Protein AF-A0A7V6N9L1-F1 (afdb_monomer_lite)

Radius of gyration: 44.39 Å; chains: 1; bounding box: 140×70×91 Å

pLDDT: mean 74.36, std 16.55, range [29.44, 95.94]

Sequence (292 aa):
MRKILCLILLIIPLTMLAQDMDTLSVDLEYYTTAQIDSIFQAREQEVVSDYGFKTTDTLLQVAEKLEMENSKLGKWKSAMGLEAENESLNSMSLSSLGITPYKAYLAHQTALHNFDETSTLAQISRTFSIPIKKLKNLMGFKVKNQEHHSIQLLGKSVEEVIEIIEDYQETVHNYGWAVTLVGMLVVFSALIITSIVISQLIYLNREKKPKKDSSKPVAASDAKPAAKAADTAKDPEKDSVIAAITALHLYKKDLEERRKLALTFRRTQTNQWRASAILSMPNREMNSYRRK

Secondary structure (DSSP, 8-state):
-HHHHHHHHHHHHHHHHHHHHHHHHHHHHHTTHHHHHHHHHHHHHHHHHHH---TTSBHHHHHHHTT--GGGHHHHHHHHTS-TT-SGGGGSBTTTTT--HHHHHHHHHHHHHS--TT-BHHHHHHHTT--HHHHHHHTT---TT-TTSBTGGGT--HHHHHHHHHHHHHHHHHHHHHHHHHHHHHHHHHHHHHHHHHHHHHHHT--------------------------------HHHHHHHHHHHHHHHHHHHHHHHHHHHHTS----HHHHHHHHS-TTGGGSGGG--

Foldseek 3Di:
DVVVVVVVVVVVVVVVVVVVVVVVVVVVVVVPPVVVVVVLVVVLVVLCVPQVDAQFDFQQRLCVSVVHDPVLQLQLCVQLVHHSPDPVSRGDGNVRVVHGSVSSVQSVLCSVPVGGQQDFLLRVCVVLVPPSVVLCVLVVHPDDPRRNGGNVNVVHDPVSSVVSSVVVVVVVVVVVVVVVVVVVVVVVVVVVVVVVVVVVVCVVPPDPDPPPPPDDDDDDDDDDDDDDDDPDPDPPDVVVVVVVVVVVVVVVVVVVVVVVVVVVVPDDPPPVVNVVVQVPPPCNVVPPPPDD

Structure (mmCIF, N/CA/C/O backbone):
data_AF-A0A7V6N9L1-F1
#
_entry.id   AF-A0A7V6N9L1-F1
#
loop_
_atom_site.group_PDB
_atom_site.id
_atom_site.type_symbol
_atom_site.label_atom_id
_atom_site.label_alt_id
_atom_site.label_comp_id
_atom_site.label_asym_id
_atom_site.label_entity_id
_atom_site.label_seq_id
_atom_site.pdbx_PDB_ins_code
_atom_site.Cartn_x
_atom_site.Cartn_y
_atom_site.Cartn_z
_atom_site.occupancy
_atom_site.B_iso_or_equiv
_atom_site.auth_seq_id
_atom_site.auth_comp_id
_atom_site.auth_asym_id
_atom_site.auth_atom_id
_atom_site.pdbx_PDB_model_num
ATOM 1 N N . MET A 1 1 ? -48.736 13.650 -36.673 1.00 52.84 1 MET A N 1
ATOM 2 C CA . MET A 1 1 ? -49.143 12.339 -36.117 1.00 52.84 1 MET A CA 1
ATOM 3 C C . MET A 1 1 ? -47.954 11.391 -35.909 1.00 52.84 1 MET A C 1
ATOM 5 O O . MET A 1 1 ? -47.548 11.235 -34.769 1.00 52.84 1 MET A O 1
ATOM 9 N N . ARG A 1 2 ? -47.311 10.831 -36.953 1.00 58.09 2 ARG A N 1
ATOM 10 C CA . ARG A 1 2 ? -46.208 9.841 -36.803 1.00 58.09 2 ARG A CA 1
ATOM 11 C C . ARG A 1 2 ? -44.993 10.301 -35.973 1.00 58.09 2 ARG A C 1
ATOM 13 O O . ARG A 1 2 ? -44.489 9.531 -35.170 1.00 58.09 2 ARG A O 1
ATOM 20 N N . LYS A 1 3 ? -44.552 11.557 -36.119 1.00 58.00 3 LYS A N 1
ATOM 21 C CA . LYS A 1 3 ? -43.389 12.095 -35.379 1.00 58.00 3 LYS A CA 1
ATOM 22 C C . LYS A 1 3 ? -43.640 12.266 -33.872 1.00 58.00 3 LYS A C 1
ATOM 24 O O . LYS A 1 3 ? -42.717 12.113 -33.088 1.00 58.00 3 LYS A O 1
ATOM 29 N N . ILE A 1 4 ? -44.886 12.542 -33.480 1.00 68.75 4 ILE A N 1
ATOM 30 C CA . ILE A 1 4 ? -45.284 12.697 -32.070 1.00 68.75 4 ILE A CA 1
ATOM 31 C C . ILE A 1 4 ? -45.366 11.319 -31.404 1.00 68.75 4 ILE A C 1
ATOM 33 O O . ILE A 1 4 ? -44.906 11.148 -30.281 1.00 68.75 4 ILE A O 1
ATOM 37 N N . LEU A 1 5 ? -45.860 10.315 -32.135 1.00 70.19 5 LEU A N 1
ATOM 38 C CA . LEU A 1 5 ? -45.936 8.940 -31.647 1.00 70.19 5 LEU A CA 1
ATOM 39 C C . LEU A 1 5 ? -44.542 8.342 -31.391 1.00 70.19 5 LEU A C 1
ATOM 41 O O . LEU A 1 5 ? -44.341 7.717 -30.359 1.00 70.19 5 LEU A O 1
ATOM 45 N N . CYS A 1 6 ? -43.559 8.600 -32.265 1.00 67.56 6 CYS A N 1
ATOM 46 C CA . CYS A 1 6 ? -42.170 8.181 -32.032 1.00 67.56 6 CYS A CA 1
ATOM 47 C C . CYS A 1 6 ? -41.527 8.860 -30.816 1.00 67.56 6 CYS A C 1
ATOM 49 O O . CYS A 1 6 ? -40.713 8.238 -30.145 1.00 67.56 6 CYS A O 1
ATOM 51 N N . LEU A 1 7 ? -41.887 10.113 -30.524 1.00 63.91 7 LEU A N 1
ATOM 52 C CA . LEU A 1 7 ? -41.324 10.858 -29.397 1.00 63.91 7 LEU A CA 1
ATOM 53 C C . LEU A 1 7 ? -41.884 10.344 -28.061 1.00 63.91 7 LEU A C 1
ATOM 55 O O . LEU A 1 7 ? -41.129 10.158 -27.116 1.00 63.91 7 LEU A O 1
ATOM 59 N N . ILE A 1 8 ? -43.176 10.001 -28.015 1.00 69.19 8 ILE A N 1
ATOM 60 C CA . ILE A 1 8 ? -43.806 9.368 -26.844 1.00 69.19 8 ILE A CA 1
ATOM 61 C C . ILE A 1 8 ? -43.230 7.962 -26.601 1.00 69.19 8 ILE A C 1
ATOM 63 O O . ILE A 1 8 ? -42.941 7.608 -25.462 1.00 69.19 8 ILE A O 1
ATOM 67 N N . LEU A 1 9 ? -42.979 7.187 -27.662 1.00 70.31 9 LEU A N 1
ATOM 68 C CA . LEU A 1 9 ? -42.405 5.836 -27.559 1.00 70.31 9 LEU A CA 1
ATOM 69 C C . LEU A 1 9 ? -40.951 5.833 -27.050 1.00 70.31 9 LEU A C 1
ATOM 71 O O . LEU A 1 9 ? -40.511 4.845 -26.475 1.00 70.31 9 LEU A O 1
ATOM 75 N N . LEU A 1 10 ? -40.222 6.942 -27.220 1.00 63.47 10 LEU A N 1
ATOM 76 C CA . LEU A 1 10 ? -38.852 7.120 -26.720 1.00 63.47 10 LEU A CA 1
ATOM 77 C C . LEU A 1 10 ? -38.812 7.577 -25.250 1.00 63.47 10 LEU A C 1
ATOM 79 O O . LEU A 1 10 ? -37.832 7.320 -24.559 1.00 63.47 10 LEU A O 1
ATOM 83 N N . ILE A 1 11 ? -39.880 8.207 -24.749 1.00 66.00 11 ILE A N 1
ATOM 84 C CA . ILE A 1 11 ? -39.968 8.665 -23.351 1.00 66.00 11 ILE A CA 1
ATOM 85 C C . ILE A 1 11 ? -40.256 7.497 -22.397 1.00 66.00 11 ILE A C 1
ATOM 87 O O . ILE A 1 11 ? -39.686 7.453 -21.314 1.00 66.00 11 ILE A O 1
ATOM 91 N N . ILE A 1 12 ? -41.066 6.520 -22.816 1.00 65.31 12 ILE A N 1
ATOM 92 C CA . ILE A 1 12 ? -41.445 5.352 -22.000 1.00 65.31 12 ILE A CA 1
ATOM 93 C C . ILE A 1 12 ? -40.229 4.543 -21.486 1.00 65.31 12 ILE A C 1
ATOM 95 O O . ILE A 1 12 ? -40.190 4.251 -20.289 1.00 65.31 12 ILE A O 1
ATOM 99 N N . PRO A 1 13 ? -39.206 4.203 -22.303 1.00 61.41 13 PRO A N 1
ATOM 100 C CA . PRO A 1 13 ? -38.020 3.519 -21.790 1.00 61.41 13 PRO A CA 1
ATOM 101 C C . PRO A 1 13 ? -37.148 4.421 -20.907 1.00 61.41 13 PRO A C 1
ATOM 103 O O . PRO A 1 13 ? -36.539 3.914 -19.973 1.00 61.41 13 PRO A O 1
ATOM 106 N N . LEU A 1 14 ? -37.111 5.742 -21.138 1.00 54.75 14 LEU A N 1
ATOM 107 C CA . LEU A 1 14 ? -36.372 6.669 -20.267 1.00 54.75 14 LEU A CA 1
ATOM 108 C C . LEU A 1 14 ? -37.014 6.803 -18.881 1.00 54.75 14 LEU A C 1
ATOM 110 O O . LEU A 1 14 ? -36.294 6.917 -17.894 1.00 54.75 14 LEU A O 1
ATOM 114 N N . THR A 1 15 ? -38.345 6.773 -18.791 1.00 58.72 15 THR A N 1
ATOM 115 C CA . THR A 1 15 ? -39.048 6.842 -17.502 1.00 58.72 15 THR A CA 1
ATOM 116 C C . THR A 1 15 ? -38.955 5.536 -16.718 1.00 58.72 15 THR A C 1
ATOM 118 O O . THR A 1 15 ? -38.839 5.586 -15.500 1.00 58.72 15 THR A O 1
ATOM 121 N N . MET A 1 16 ? -38.925 4.381 -17.396 1.00 54.41 16 MET A N 1
ATOM 122 C CA . MET A 1 16 ? -38.685 3.085 -16.741 1.00 54.41 16 MET A CA 1
ATOM 123 C C . MET A 1 16 ? -37.242 2.990 -16.213 1.00 54.41 16 MET A C 1
ATOM 125 O O . MET A 1 16 ? -37.034 2.586 -15.076 1.00 54.41 16 MET A O 1
ATOM 129 N N . LEU A 1 17 ? -36.253 3.469 -16.984 1.00 53.69 17 LEU A N 1
ATOM 130 C CA . LEU A 1 17 ? -34.847 3.495 -16.555 1.00 53.69 17 LEU A CA 1
ATOM 131 C C . LEU A 1 17 ? -34.592 4.458 -15.378 1.00 53.69 17 LEU A C 1
ATOM 133 O O . LEU A 1 17 ? -33.661 4.249 -14.605 1.00 53.69 17 LEU A O 1
ATOM 137 N N . ALA A 1 18 ? -35.389 5.525 -15.258 1.00 52.78 18 ALA A N 1
ATOM 138 C CA . ALA A 1 18 ? -35.298 6.479 -14.153 1.00 52.78 18 ALA A CA 1
ATOM 139 C C . ALA A 1 18 ? -35.947 5.947 -12.864 1.00 52.78 18 ALA A C 1
ATOM 141 O O . ALA A 1 18 ? -35.413 6.174 -11.784 1.00 52.78 18 ALA A O 1
ATOM 142 N N . GLN A 1 19 ? -37.053 5.200 -12.970 1.00 51.72 19 GLN A N 1
ATOM 143 C CA . GLN A 1 19 ? -37.698 4.582 -11.806 1.00 51.72 19 GLN A CA 1
ATOM 144 C C . GLN A 1 19 ? -36.845 3.462 -11.198 1.00 51.72 19 GLN A C 1
ATOM 146 O O . GLN A 1 19 ? -36.728 3.412 -9.978 1.00 51.72 19 GLN A O 1
ATOM 151 N N . ASP A 1 20 ? -36.173 2.651 -12.023 1.00 47.91 20 ASP A N 1
ATOM 152 C CA . ASP A 1 20 ? -35.267 1.604 -11.530 1.00 47.91 20 ASP A CA 1
ATOM 153 C C . ASP A 1 20 ? -34.023 2.174 -10.814 1.00 47.91 20 ASP A C 1
ATOM 155 O O . ASP A 1 20 ? -33.479 1.530 -9.920 1.00 47.91 20 ASP A O 1
ATOM 159 N N . MET A 1 21 ? -33.568 3.386 -11.160 1.00 48.44 21 MET A N 1
ATOM 160 C CA . MET A 1 21 ? -32.413 4.029 -10.509 1.00 48.44 21 MET A CA 1
ATOM 161 C C . MET A 1 21 ? -32.750 4.639 -9.138 1.00 48.44 21 MET A C 1
ATOM 163 O O . MET A 1 21 ? -31.910 4.620 -8.233 1.00 48.44 21 MET A O 1
ATOM 167 N N . ASP A 1 22 ? -33.977 5.131 -8.955 1.00 43.56 22 ASP A N 1
ATOM 168 C CA . ASP A 1 22 ? -34.427 5.680 -7.669 1.00 43.56 22 ASP A CA 1
ATOM 169 C C . ASP A 1 22 ? -34.864 4.574 -6.6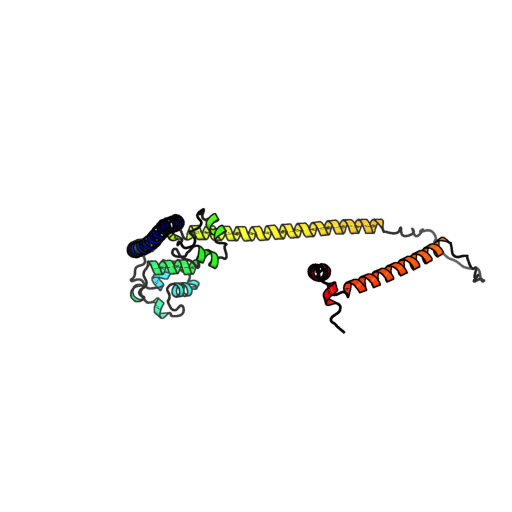93 1.00 43.56 22 ASP A C 1
ATOM 171 O O . ASP A 1 22 ? -34.646 4.697 -5.491 1.00 43.56 22 ASP A O 1
ATOM 175 N N . THR A 1 23 ? -35.398 3.442 -7.168 1.00 46.06 23 THR A N 1
ATOM 176 C CA . THR A 1 23 ? -35.732 2.315 -6.275 1.00 46.06 23 THR A CA 1
ATOM 177 C C . THR A 1 23 ? -34.507 1.499 -5.857 1.00 46.06 23 THR A C 1
ATOM 179 O O . THR A 1 23 ? -34.484 0.954 -4.759 1.00 46.06 23 THR A O 1
ATOM 182 N N . LEU A 1 24 ? -33.453 1.446 -6.682 1.00 38.00 24 LEU A N 1
ATOM 183 C CA . LEU A 1 24 ? -32.229 0.692 -6.371 1.00 38.00 24 LEU A CA 1
ATOM 184 C C . LEU A 1 24 ? -31.266 1.445 -5.435 1.00 38.00 24 LEU A C 1
ATOM 186 O O . LEU A 1 24 ? -30.406 0.826 -4.811 1.00 38.00 24 LEU A O 1
ATOM 190 N N . SER A 1 25 ? -31.408 2.770 -5.319 1.00 42.22 25 SER A N 1
ATOM 191 C CA . SER A 1 25 ? -30.648 3.587 -4.363 1.00 42.22 25 SER A CA 1
ATOM 192 C C . SER A 1 25 ? -31.281 3.598 -2.967 1.00 42.22 25 SER A C 1
ATOM 194 O O . SER A 1 25 ? -30.554 3.570 -1.978 1.00 42.22 25 SER A O 1
ATOM 196 N N . VAL A 1 26 ? -32.614 3.549 -2.875 1.00 45.38 26 VAL A N 1
ATOM 197 C CA . VAL A 1 26 ? -33.340 3.567 -1.591 1.00 45.38 26 VAL A CA 1
ATOM 198 C C . VAL A 1 26 ? -33.273 2.218 -0.857 1.00 45.38 26 VAL A C 1
ATOM 200 O O . VAL A 1 26 ? -33.136 2.197 0.366 1.00 45.38 26 VAL A O 1
ATOM 203 N N . ASP A 1 27 ? -33.271 1.089 -1.576 1.00 40.66 27 ASP A N 1
ATOM 204 C CA . ASP A 1 27 ? -33.184 -0.242 -0.951 1.00 40.66 27 ASP A CA 1
ATOM 205 C C . ASP A 1 27 ? -31.764 -0.608 -0.471 1.00 40.66 27 ASP A C 1
ATOM 207 O O . ASP A 1 27 ? -31.608 -1.451 0.412 1.00 40.66 27 ASP A O 1
ATOM 211 N N . LEU A 1 28 ? -30.708 0.038 -0.984 1.00 45.62 28 LEU A N 1
ATOM 212 C CA . LEU A 1 28 ? -29.331 -0.256 -0.567 1.00 45.62 28 LEU A CA 1
ATOM 213 C C . LEU A 1 28 ? -28.934 0.445 0.743 1.00 45.62 28 LEU A C 1
ATOM 215 O O . LEU A 1 28 ? -28.020 -0.017 1.417 1.00 45.62 28 LEU A O 1
ATOM 219 N N . GLU A 1 29 ? -29.608 1.528 1.140 1.00 46.56 29 GLU A N 1
ATOM 220 C CA . GLU A 1 29 ? -29.293 2.243 2.386 1.00 46.56 29 GLU A CA 1
ATOM 221 C C . GLU A 1 29 ? -29.951 1.600 3.619 1.00 46.56 29 GLU A C 1
ATOM 223 O O . GLU A 1 29 ? -29.332 1.552 4.682 1.00 46.56 29 GLU A O 1
ATOM 228 N N . TYR A 1 30 ? -31.143 1.002 3.494 1.00 41.78 30 TYR A N 1
ATOM 229 C CA . TYR A 1 30 ? -31.861 0.403 4.634 1.00 41.78 30 TYR A CA 1
ATOM 230 C C . TYR A 1 30 ? -31.397 -1.012 5.021 1.00 41.78 30 TYR A C 1
ATOM 232 O O . TYR A 1 30 ? -31.580 -1.423 6.167 1.00 41.78 30 TYR A O 1
ATOM 240 N N . TYR A 1 31 ? -30.747 -1.747 4.115 1.00 43.91 31 TYR A N 1
ATOM 241 C CA . TYR A 1 31 ? -30.193 -3.078 4.409 1.00 43.91 31 TYR A CA 1
ATOM 242 C C . TYR A 1 31 ? -28.831 -3.052 5.123 1.00 43.91 31 TYR A C 1
ATOM 244 O O . TYR A 1 31 ? -28.294 -4.109 5.449 1.00 43.91 31 TYR A O 1
ATOM 252 N N . THR A 1 32 ? -28.266 -1.875 5.401 1.00 56.19 32 THR A N 1
ATOM 253 C CA . THR A 1 32 ? -26.863 -1.770 5.825 1.00 56.19 32 THR A CA 1
ATOM 254 C C . THR A 1 32 ? -26.677 -1.682 7.335 1.00 56.19 32 THR A C 1
ATOM 256 O O . THR A 1 32 ? -25.872 -2.432 7.867 1.00 56.19 32 THR A O 1
ATOM 259 N N . THR A 1 33 ? -27.425 -0.860 8.071 1.00 57.44 33 THR A N 1
ATOM 260 C CA . THR A 1 33 ? -27.084 -0.565 9.480 1.00 57.44 33 THR A CA 1
ATOM 261 C C . THR A 1 33 ? -27.219 -1.769 10.412 1.00 57.44 33 THR A C 1
ATOM 263 O O . THR A 1 33 ? -26.275 -2.091 11.120 1.00 57.44 33 THR A O 1
ATOM 266 N N . ALA A 1 34 ? -28.332 -2.503 10.359 1.00 60.47 34 ALA A N 1
ATOM 267 C CA . ALA A 1 34 ? -28.549 -3.655 11.241 1.00 60.47 34 ALA A CA 1
ATOM 268 C C . ALA A 1 34 ? -27.616 -4.843 10.932 1.00 60.47 34 ALA A C 1
ATOM 270 O O . ALA A 1 34 ? -27.198 -5.565 11.837 1.00 60.47 34 ALA A O 1
ATOM 271 N N . GLN A 1 35 ? -27.272 -5.052 9.656 1.00 63.16 35 GLN A N 1
ATOM 272 C CA . GLN A 1 35 ? -26.313 -6.087 9.257 1.00 63.16 35 GLN A CA 1
ATOM 273 C C . GLN A 1 35 ? -24.885 -5.694 9.643 1.00 63.16 35 GLN A C 1
ATOM 275 O O . GLN A 1 35 ? -24.133 -6.528 10.139 1.00 63.16 35 GLN A O 1
ATOM 280 N N . ILE A 1 36 ? -24.530 -4.421 9.465 1.00 66.12 36 ILE A N 1
ATOM 281 C CA . ILE A 1 36 ? -23.244 -3.857 9.876 1.00 66.12 36 ILE A CA 1
ATOM 282 C C . ILE A 1 36 ? -23.081 -3.939 11.399 1.00 66.12 36 ILE A C 1
ATOM 284 O O . ILE A 1 36 ? -22.048 -4.414 11.863 1.00 66.12 36 ILE A O 1
ATOM 288 N N . ASP A 1 37 ? -24.107 -3.578 12.173 1.00 71.75 37 ASP A N 1
ATOM 289 C CA . ASP A 1 37 ? -24.093 -3.681 13.637 1.00 71.75 37 ASP A CA 1
ATOM 290 C C . ASP A 1 37 ? -23.928 -5.135 14.097 1.00 71.75 37 ASP A C 1
ATOM 292 O O . ASP A 1 37 ? -23.140 -5.416 14.999 1.00 71.75 37 ASP A O 1
ATOM 296 N N . SER A 1 38 ? -24.592 -6.085 13.429 1.00 77.50 38 SER A N 1
ATOM 297 C CA . SER A 1 38 ? -24.406 -7.514 13.703 1.00 77.50 38 SER A CA 1
ATOM 298 C C . SER A 1 38 ? -22.984 -7.992 13.394 1.00 77.50 38 SER A C 1
ATOM 300 O O . SER A 1 38 ? -22.463 -8.837 14.123 1.00 77.50 38 SER A O 1
ATOM 302 N N . ILE A 1 39 ? -22.355 -7.488 12.328 1.00 79.06 39 ILE A N 1
ATOM 303 C CA . ILE A 1 39 ? -20.970 -7.827 11.970 1.00 79.06 39 ILE A CA 1
ATOM 304 C C . ILE A 1 39 ? -20.002 -7.235 12.996 1.00 79.06 39 ILE A C 1
ATOM 306 O O . ILE A 1 39 ? -19.111 -7.940 13.464 1.00 79.06 39 ILE A O 1
ATOM 310 N N . PHE A 1 40 ? -20.189 -5.972 13.388 1.00 80.81 40 PHE A N 1
ATOM 311 C CA . PHE A 1 40 ? -19.362 -5.336 14.412 1.00 80.81 40 PHE A CA 1
ATOM 312 C C . PHE A 1 40 ? -19.480 -6.045 15.759 1.00 80.81 40 PHE A C 1
ATOM 314 O O . PHE A 1 40 ? -18.464 -6.283 16.406 1.00 80.81 40 PHE A O 1
ATOM 321 N N . GLN A 1 41 ? -20.688 -6.442 16.157 1.00 83.19 41 GLN A N 1
ATOM 322 C CA . GLN A 1 41 ? -20.902 -7.165 17.406 1.00 83.19 41 GLN A CA 1
ATOM 323 C C . GLN A 1 41 ? -20.273 -8.566 17.379 1.00 83.19 41 GLN A C 1
ATOM 325 O O . GLN A 1 41 ? -19.680 -8.987 18.373 1.00 83.19 41 GLN A O 1
ATOM 330 N N . ALA A 1 42 ? -20.359 -9.278 16.251 1.00 83.88 42 ALA A N 1
ATOM 331 C CA . ALA A 1 42 ? -19.685 -10.564 16.080 1.00 83.88 42 ALA A CA 1
ATOM 332 C C . ALA A 1 42 ? -18.158 -10.410 16.174 1.00 83.88 42 ALA A C 1
ATOM 334 O O . ALA A 1 42 ? -17.508 -11.142 16.917 1.00 83.88 42 ALA A O 1
ATOM 335 N N . ARG A 1 43 ? -17.592 -9.398 15.505 1.00 82.69 43 ARG A N 1
ATOM 336 C CA . ARG A 1 43 ? -16.154 -9.101 15.574 1.00 82.69 43 ARG A CA 1
ATOM 337 C C . ARG A 1 43 ? -15.700 -8.664 16.960 1.00 82.69 43 ARG A C 1
ATOM 339 O O . ARG A 1 43 ? -14.607 -9.020 17.382 1.00 82.69 43 ARG A O 1
ATOM 346 N N . GLU A 1 44 ? -16.518 -7.917 17.692 1.00 84.62 44 GLU A N 1
ATOM 347 C CA . GLU A 1 44 ? -16.207 -7.556 19.075 1.00 84.62 44 GLU A CA 1
ATOM 348 C C . GLU A 1 44 ? -16.083 -8.803 19.958 1.00 84.62 44 GLU A C 1
ATOM 350 O O . GLU A 1 44 ? -15.162 -8.886 20.767 1.00 84.62 44 GLU A O 1
ATOM 355 N N . GLN A 1 45 ? -16.953 -9.799 19.769 1.00 85.88 45 GLN A N 1
ATOM 356 C CA . GLN A 1 45 ? -16.865 -11.066 20.497 1.00 85.88 45 GLN A CA 1
ATOM 357 C C . GLN A 1 45 ? -15.611 -11.868 20.132 1.00 85.88 45 GLN A C 1
ATOM 359 O O . GLN A 1 45 ? -14.979 -12.412 21.035 1.00 85.88 45 GLN A O 1
ATOM 364 N N . GLU A 1 46 ? -15.230 -11.892 18.853 1.00 84.69 46 GLU A N 1
ATOM 365 C CA . GLU A 1 46 ? -13.992 -12.532 18.385 1.00 84.69 46 GLU A CA 1
ATOM 366 C C . GLU A 1 46 ? -12.743 -11.848 18.960 1.00 84.69 46 GLU A C 1
ATOM 368 O O . GLU A 1 46 ? -11.855 -12.501 19.496 1.00 84.69 46 GLU A O 1
ATOM 373 N N . VAL A 1 47 ? -12.687 -10.514 18.964 1.00 84.50 47 VAL A N 1
ATOM 374 C CA . VAL A 1 47 ? -11.549 -9.789 19.556 1.00 84.50 47 VAL A CA 1
ATOM 375 C C . VAL A 1 47 ? -11.440 -10.056 21.058 1.00 84.50 47 VAL A C 1
ATOM 377 O O . VAL A 1 47 ? -10.341 -10.240 21.585 1.00 84.50 47 VAL A O 1
ATOM 380 N N . VAL A 1 48 ? -12.574 -10.110 21.761 1.00 86.56 48 VAL A N 1
ATOM 381 C CA . VAL A 1 48 ? -12.595 -10.441 23.191 1.00 86.56 48 VAL A CA 1
ATOM 382 C C . VAL A 1 48 ? -12.153 -11.889 23.433 1.00 86.56 48 VAL A C 1
ATOM 384 O O . VAL A 1 48 ? -11.486 -12.137 24.440 1.00 86.56 48 VAL A O 1
ATOM 387 N N . SER A 1 49 ? -12.489 -12.839 22.549 1.00 87.25 49 SER A N 1
ATOM 388 C CA . SER A 1 49 ? -12.034 -14.231 22.675 1.00 87.25 49 SER A CA 1
ATOM 389 C C . SER A 1 49 ? -10.551 -14.397 22.375 1.00 87.25 49 SER A C 1
ATOM 391 O O . SER A 1 49 ? -9.870 -15.115 23.105 1.00 87.25 49 SER A O 1
ATOM 393 N N . ASP A 1 50 ? -10.055 -13.717 21.346 1.00 84.00 50 ASP A N 1
ATOM 394 C CA . ASP A 1 50 ? -8.718 -13.952 20.802 1.00 84.00 50 ASP A CA 1
ATOM 395 C C . ASP A 1 50 ? -7.641 -13.232 21.615 1.00 84.00 50 ASP A C 1
ATOM 397 O O . ASP A 1 50 ? -6.579 -13.792 21.884 1.00 84.00 50 ASP A O 1
ATOM 401 N N . TYR A 1 51 ? -7.933 -12.012 22.074 1.00 82.12 51 TYR A N 1
ATOM 402 C CA . TYR A 1 51 ? -6.974 -11.171 22.796 1.00 82.12 51 TYR A CA 1
ATOM 403 C C . TYR A 1 51 ? -7.294 -11.012 24.291 1.00 82.12 51 TYR A C 1
ATOM 405 O O . TYR A 1 51 ? -6.492 -10.471 25.055 1.00 82.12 51 TYR A O 1
ATOM 413 N N . GLY A 1 52 ? -8.466 -11.468 24.746 1.00 82.38 52 GLY A N 1
ATOM 414 C CA . GLY A 1 52 ? -8.783 -11.582 26.173 1.00 82.38 52 GLY A CA 1
ATOM 415 C C . GLY A 1 52 ? -8.917 -10.257 26.937 1.00 82.38 52 GLY A C 1
ATOM 416 O O . GLY A 1 52 ? -8.827 -10.255 28.173 1.00 82.38 52 GLY A O 1
ATOM 417 N N . PHE A 1 53 ? -9.110 -9.122 26.254 1.00 84.62 53 PHE A N 1
ATOM 418 C CA . PHE A 1 53 ? -9.363 -7.830 26.900 1.00 84.62 53 PHE A CA 1
ATOM 419 C C . PHE A 1 53 ? -10.838 -7.430 26.857 1.00 84.62 53 PHE A C 1
ATOM 421 O O . PHE A 1 53 ? -11.544 -7.662 25.879 1.00 84.62 53 PHE A O 1
ATOM 428 N N . LYS A 1 54 ? -11.319 -6.851 27.961 1.00 86.62 54 LYS A N 1
ATOM 429 C CA . LYS A 1 54 ? -12.730 -6.485 28.170 1.00 86.62 54 LYS A CA 1
ATOM 430 C C . LYS A 1 54 ? -12.901 -4.972 28.243 1.00 86.62 54 LYS A C 1
ATOM 432 O O . LYS A 1 54 ? -11.954 -4.233 28.480 1.00 86.62 54 LYS A O 1
ATOM 437 N N . THR A 1 55 ? -14.145 -4.505 28.157 1.00 84.50 55 THR A N 1
ATOM 438 C CA . THR A 1 55 ? -14.506 -3.084 28.336 1.00 84.50 55 THR A CA 1
ATOM 439 C C . THR A 1 55 ? -14.149 -2.514 29.718 1.00 84.50 55 THR A C 1
ATOM 441 O O . THR A 1 55 ? -14.125 -1.296 29.908 1.00 84.50 55 THR A O 1
ATOM 444 N N . THR A 1 56 ? -13.881 -3.370 30.705 1.00 87.06 56 THR A N 1
ATOM 445 C CA . THR A 1 56 ? -13.444 -2.985 32.055 1.00 87.06 56 THR A CA 1
ATOM 446 C C . THR A 1 56 ? -11.949 -2.711 32.158 1.00 87.06 56 THR A C 1
ATOM 448 O O . THR A 1 56 ? -11.529 -2.077 33.122 1.00 87.06 56 THR A O 1
ATOM 451 N N . ASP A 1 57 ? -11.157 -3.183 31.197 1.00 87.81 57 ASP A N 1
ATOM 452 C CA . ASP A 1 57 ? -9.701 -3.104 31.262 1.00 87.81 57 ASP A CA 1
ATOM 453 C C . ASP A 1 57 ? -9.233 -1.672 30.978 1.00 87.81 57 ASP A C 1
ATOM 455 O O . ASP A 1 57 ? -9.860 -0.928 30.211 1.00 87.81 57 ASP A O 1
ATOM 459 N N . THR A 1 58 ? -8.139 -1.271 31.629 1.00 88.94 58 THR A N 1
ATOM 460 C CA . THR A 1 58 ? -7.543 0.057 31.428 1.00 88.94 58 THR A CA 1
ATOM 461 C C . THR A 1 58 ? -6.771 0.124 30.116 1.00 88.94 58 THR A C 1
ATOM 463 O O . THR A 1 58 ? -6.299 -0.897 29.617 1.00 88.94 58 THR A O 1
ATOM 466 N N . LEU A 1 59 ? -6.586 1.327 29.561 1.00 85.94 59 LEU A N 1
ATOM 467 C CA . LEU A 1 59 ? -5.810 1.494 28.324 1.00 85.94 59 LEU A CA 1
ATOM 468 C C . LEU A 1 59 ? -4.402 0.887 28.415 1.00 85.94 59 LEU A C 1
ATOM 470 O O . LEU A 1 59 ? -3.943 0.296 27.443 1.00 85.94 59 LEU A O 1
ATOM 474 N N . LEU A 1 60 ? -3.731 0.993 29.567 1.00 86.75 60 LEU A N 1
ATOM 475 C CA . LEU A 1 60 ? -2.420 0.361 29.766 1.00 86.75 60 LEU A CA 1
ATOM 476 C C . LEU A 1 60 ? -2.492 -1.166 29.755 1.00 86.75 60 LEU A C 1
ATOM 478 O O . LEU A 1 60 ? -1.661 -1.796 29.113 1.00 86.75 60 LEU A O 1
ATOM 482 N N . GLN A 1 61 ? -3.490 -1.756 30.415 1.00 87.50 61 GLN A N 1
ATOM 483 C CA . GLN A 1 61 ? -3.675 -3.211 30.418 1.00 87.50 61 GLN A CA 1
ATOM 484 C C . GLN A 1 61 ? -3.996 -3.739 29.019 1.00 87.50 61 GLN A C 1
ATOM 486 O O . GLN A 1 61 ? -3.522 -4.801 28.631 1.00 87.50 61 GLN A O 1
ATOM 491 N N . VAL A 1 62 ? -4.792 -2.997 28.249 1.00 86.12 62 VAL A N 1
ATOM 492 C CA . VAL A 1 62 ? -5.115 -3.341 26.859 1.00 86.12 62 VAL A CA 1
ATOM 493 C C . VAL A 1 62 ? -3.872 -3.221 25.976 1.00 86.12 62 VAL A C 1
ATOM 495 O O . VAL A 1 62 ? -3.608 -4.117 25.184 1.00 86.12 62 VAL A O 1
ATOM 498 N N . ALA A 1 63 ? -3.074 -2.161 26.143 1.00 85.50 63 ALA A N 1
ATOM 499 C CA . ALA A 1 63 ? -1.817 -1.989 25.418 1.00 85.50 63 ALA A CA 1
ATOM 500 C C . ALA A 1 63 ? -0.800 -3.100 25.733 1.00 85.50 63 ALA A C 1
ATOM 502 O O . ALA A 1 63 ? -0.122 -3.572 24.826 1.00 85.50 63 ALA A O 1
ATOM 503 N N . GLU A 1 64 ? -0.724 -3.537 26.992 1.00 87.75 64 GLU A N 1
ATOM 504 C CA . GLU A 1 64 ? 0.131 -4.645 27.428 1.00 87.75 64 GLU A CA 1
ATOM 505 C C . GLU A 1 64 ? -0.331 -5.983 26.836 1.00 87.75 64 GLU A C 1
ATOM 507 O O . GLU A 1 64 ? 0.482 -6.726 26.293 1.00 87.75 64 GLU A O 1
ATOM 512 N N . LYS A 1 65 ? -1.640 -6.266 26.860 1.00 86.81 65 LYS A N 1
ATOM 513 C CA . LYS A 1 65 ? -2.223 -7.475 26.248 1.00 86.81 65 LYS A CA 1
ATOM 514 C C . LYS A 1 65 ? -2.073 -7.519 24.726 1.00 86.81 65 LYS A C 1
ATOM 516 O O . LYS A 1 65 ? -2.026 -8.602 24.156 1.00 86.81 65 LYS A O 1
ATOM 521 N N . LEU A 1 66 ? -2.015 -6.358 24.078 1.00 84.75 66 LEU A N 1
ATOM 522 C CA . LEU A 1 66 ? -1.748 -6.216 22.644 1.00 84.75 66 LEU A CA 1
ATOM 523 C C . LEU A 1 66 ? -0.244 -6.142 22.323 1.00 84.75 66 LEU A C 1
ATOM 525 O O . LEU A 1 66 ? 0.110 -5.872 21.180 1.00 84.75 66 LEU A O 1
ATOM 529 N N . GLU A 1 67 ? 0.631 -6.349 23.315 1.00 84.38 67 GLU A N 1
ATOM 530 C CA . GLU A 1 67 ? 2.095 -6.323 23.178 1.00 84.38 67 GLU A CA 1
ATOM 531 C C . GLU A 1 67 ? 2.630 -5.046 22.503 1.00 84.38 67 GLU A C 1
ATOM 533 O O . GLU A 1 67 ? 3.607 -5.054 21.751 1.00 84.38 67 GLU A O 1
ATOM 538 N N . MET A 1 68 ? 1.990 -3.904 22.767 1.00 81.81 68 MET A N 1
ATOM 539 C CA . MET A 1 68 ? 2.363 -2.656 22.117 1.00 81.81 68 MET A CA 1
ATOM 540 C C . MET A 1 68 ? 3.671 -2.073 22.656 1.00 81.81 68 MET A C 1
ATOM 542 O O . MET A 1 68 ? 3.867 -1.901 23.859 1.00 81.81 68 MET A O 1
ATOM 546 N N . GLU A 1 69 ? 4.528 -1.616 21.744 1.00 82.00 69 GLU A N 1
ATOM 547 C CA . GLU A 1 69 ? 5.679 -0.791 22.101 1.00 82.00 69 GLU A CA 1
ATOM 548 C C . GLU A 1 69 ? 5.239 0.570 22.669 1.00 82.00 69 GLU A C 1
ATOM 550 O O . GLU A 1 69 ? 4.434 1.289 22.069 1.00 82.00 69 GLU A O 1
ATOM 555 N N . ASN A 1 70 ? 5.870 0.997 23.768 1.00 76.69 70 ASN A N 1
ATOM 556 C CA . ASN A 1 70 ? 5.630 2.307 24.394 1.00 76.69 70 ASN A CA 1
ATOM 557 C C . ASN A 1 70 ? 5.785 3.492 23.416 1.00 76.69 70 ASN A C 1
ATOM 559 O O . ASN A 1 70 ? 5.123 4.517 23.567 1.00 76.69 70 ASN A O 1
ATOM 563 N N . SER A 1 71 ? 6.620 3.344 22.382 1.00 75.62 71 SER A N 1
ATOM 564 C CA . SER A 1 71 ? 6.841 4.339 21.321 1.00 75.62 71 SER A CA 1
ATOM 565 C C . SER A 1 71 ? 5.596 4.599 20.457 1.00 75.62 71 SER A C 1
ATOM 567 O O . SER A 1 71 ? 5.452 5.682 19.884 1.00 75.62 71 SER A O 1
ATOM 569 N N . LYS A 1 72 ? 4.678 3.628 20.364 1.00 81.38 72 LYS A N 1
ATOM 570 C CA . LYS A 1 72 ? 3.472 3.679 19.521 1.00 81.38 72 LYS A CA 1
ATOM 571 C C . LYS A 1 72 ? 2.204 4.002 20.312 1.00 81.38 72 LYS A C 1
ATOM 573 O O . LYS A 1 72 ? 1.173 4.284 19.702 1.00 81.38 72 LYS A O 1
ATOM 578 N N . LEU A 1 73 ? 2.287 4.072 21.643 1.00 83.00 73 LEU A N 1
ATOM 579 C CA . LEU A 1 73 ? 1.155 4.364 22.528 1.00 83.00 73 LEU A CA 1
ATOM 580 C C . LEU A 1 73 ? 0.476 5.705 22.196 1.00 83.00 73 LEU A C 1
ATOM 582 O O . LEU A 1 73 ? -0.750 5.795 22.168 1.00 83.00 73 LEU A O 1
ATOM 586 N N . GLY A 1 74 ? 1.261 6.740 21.878 1.00 83.62 74 GLY A N 1
ATOM 587 C CA . GLY A 1 74 ? 0.722 8.042 21.471 1.00 83.62 74 GLY A CA 1
ATOM 588 C C . GLY A 1 74 ? -0.058 7.976 20.153 1.00 83.62 74 GLY A C 1
ATOM 589 O O . GLY A 1 74 ? -1.143 8.542 20.048 1.00 83.62 74 GLY A O 1
ATOM 590 N N . LYS A 1 75 ? 0.446 7.224 19.163 1.00 85.00 75 LYS A N 1
ATOM 591 C CA . LYS A 1 75 ? -0.249 7.015 17.880 1.00 85.00 75 LYS A CA 1
ATOM 592 C C . LYS A 1 75 ? -1.536 6.215 18.059 1.00 85.00 75 LYS A C 1
ATOM 594 O O . LYS A 1 75 ? -2.538 6.544 17.436 1.00 85.00 75 LYS A O 1
ATOM 599 N N . TRP A 1 76 ? -1.514 5.210 18.931 1.00 88.44 76 TRP A N 1
ATOM 600 C CA . TRP A 1 76 ? -2.680 4.399 19.267 1.00 88.44 76 TRP A CA 1
ATOM 601 C C . TRP A 1 76 ? -3.800 5.226 19.906 1.00 88.44 76 TRP A C 1
ATOM 603 O O . TRP A 1 76 ? -4.949 5.154 19.472 1.00 88.44 76 TRP A O 1
ATOM 613 N N . LYS A 1 77 ? -3.463 6.098 20.863 1.00 87.38 77 LYS A N 1
ATOM 614 C CA . LYS A 1 77 ? -4.415 7.064 21.433 1.00 87.38 77 LYS A CA 1
ATOM 615 C C . LYS A 1 77 ? -5.001 7.988 20.370 1.00 87.38 77 LYS A C 1
ATOM 617 O O . LYS A 1 77 ? -6.222 8.107 20.286 1.00 87.38 77 LYS A O 1
ATOM 622 N N . SER A 1 78 ? -4.153 8.573 19.523 1.00 86.44 78 SER A N 1
ATOM 623 C CA . SER A 1 78 ? -4.608 9.425 18.420 1.00 86.44 78 SER A CA 1
ATOM 624 C C . SER A 1 78 ? -5.543 8.684 17.462 1.00 86.44 78 SER A C 1
ATOM 626 O O . SER A 1 78 ? -6.552 9.246 17.045 1.00 86.44 78 SER A O 1
ATOM 628 N N . ALA A 1 79 ? -5.259 7.416 17.150 1.00 84.81 79 ALA A N 1
ATOM 629 C CA . ALA A 1 79 ? -6.105 6.585 16.291 1.00 84.81 79 ALA A CA 1
ATOM 630 C C . ALA A 1 79 ? -7.485 6.295 16.915 1.00 84.81 79 ALA A C 1
ATOM 632 O O . ALA A 1 79 ? -8.472 6.165 16.196 1.00 84.81 79 ALA A O 1
ATOM 633 N N . MET A 1 80 ? -7.591 6.269 18.248 1.00 86.12 80 MET A N 1
ATOM 634 C CA . MET A 1 80 ? -8.879 6.169 18.951 1.00 86.12 80 MET A CA 1
ATOM 635 C C . MET A 1 80 ? -9.640 7.504 19.049 1.00 86.12 80 MET A C 1
ATOM 637 O O . MET A 1 80 ? -10.818 7.500 19.429 1.00 86.12 80 MET A O 1
ATOM 641 N N . GLY A 1 81 ? -9.002 8.623 18.685 1.00 83.88 81 GLY A N 1
ATOM 642 C CA . GLY A 1 81 ? -9.524 9.983 18.853 1.00 83.88 81 GLY A CA 1
ATOM 643 C C . GLY A 1 81 ? -9.257 10.581 20.238 1.00 83.88 81 GLY A C 1
ATOM 644 O O . GLY A 1 81 ? -9.954 11.505 20.644 1.00 83.88 81 GLY A O 1
ATOM 645 N N . LEU A 1 82 ? -8.284 10.037 20.974 1.00 86.94 82 LEU A N 1
ATOM 646 C CA . LEU A 1 82 ? -7.868 10.516 22.290 1.00 86.94 82 LEU A CA 1
ATOM 647 C C . LEU A 1 82 ? -6.637 11.424 22.190 1.00 86.94 82 LEU A C 1
ATOM 649 O O . LEU A 1 82 ? -5.844 11.339 21.252 1.00 86.94 82 LEU A O 1
ATOM 653 N N . GLU A 1 83 ? -6.440 12.260 23.205 1.00 86.12 83 GLU A N 1
ATOM 654 C CA . GLU A 1 83 ? -5.251 13.103 23.330 1.00 86.12 83 GLU A CA 1
ATOM 655 C C . GLU A 1 83 ? -4.001 12.245 23.593 1.00 86.12 83 GLU A C 1
ATOM 657 O O . GLU A 1 83 ? -3.896 11.569 24.620 1.00 86.12 83 GLU A O 1
ATOM 662 N N . ALA A 1 84 ? -3.033 12.280 22.672 1.00 82.00 84 ALA A N 1
ATOM 663 C CA . ALA A 1 84 ? -1.830 11.444 22.729 1.00 82.00 84 ALA A CA 1
ATOM 664 C C . ALA A 1 84 ? -0.980 11.673 23.991 1.00 82.00 84 ALA A C 1
ATOM 666 O O . ALA A 1 84 ? -0.472 10.717 24.581 1.00 82.00 84 ALA A O 1
ATOM 667 N N . GLU A 1 85 ? -0.850 12.933 24.407 1.00 81.75 85 GLU A N 1
ATOM 668 C CA . GLU A 1 85 ? 0.028 13.367 25.503 1.00 81.75 85 GLU A CA 1
ATOM 669 C C . GLU A 1 85 ? -0.637 13.269 26.881 1.00 81.75 85 GLU A C 1
ATOM 671 O O . GLU A 1 85 ? 0.024 13.394 27.908 1.00 81.75 85 GLU A O 1
ATOM 676 N N . ASN A 1 86 ? -1.946 13.017 26.930 1.00 85.88 86 ASN A N 1
ATOM 677 C CA . ASN A 1 86 ? -2.672 12.994 28.186 1.00 85.88 86 ASN A CA 1
ATOM 678 C C . ASN A 1 86 ? -2.463 11.652 28.905 1.00 85.88 86 ASN A C 1
ATOM 680 O O . ASN A 1 86 ? -3.007 10.608 28.522 1.00 85.88 86 ASN A O 1
ATOM 684 N N . GLU A 1 87 ? -1.639 11.674 29.953 1.00 83.38 87 GLU A N 1
ATOM 685 C CA . GLU A 1 87 ? -1.317 10.499 30.768 1.00 83.38 87 GLU A CA 1
ATOM 686 C C . GLU A 1 87 ? -2.482 10.050 31.655 1.00 83.38 87 GLU A C 1
ATOM 688 O O . GLU A 1 87 ? -2.572 8.868 31.978 1.00 83.38 87 GLU A O 1
ATOM 693 N N . SER A 1 88 ? -3.418 10.940 32.002 1.00 83.75 88 SER A N 1
ATOM 694 C CA . SER A 1 88 ? -4.552 10.584 32.871 1.00 83.75 88 SER A CA 1
ATOM 695 C C . SER A 1 88 ? -5.462 9.522 32.238 1.00 83.75 88 SER A C 1
ATOM 697 O O . SER A 1 88 ? -5.955 8.624 32.928 1.00 83.75 88 SER A O 1
ATOM 699 N N . LEU A 1 89 ? -5.578 9.546 30.906 1.00 82.88 89 LEU A N 1
ATOM 700 C CA . LEU A 1 89 ? -6.372 8.601 30.119 1.00 82.88 89 LEU A CA 1
ATOM 701 C C . LEU A 1 89 ? -5.837 7.164 30.205 1.00 82.88 89 LEU A C 1
ATOM 703 O O . LEU A 1 89 ? -6.601 6.219 30.044 1.00 82.88 89 LEU A O 1
ATOM 707 N N . ASN A 1 90 ? -4.550 6.974 30.514 1.00 82.50 90 ASN A N 1
ATOM 708 C CA . ASN A 1 90 ? -3.924 5.649 30.612 1.00 82.50 90 ASN A CA 1
ATOM 709 C C . ASN A 1 90 ? -4.566 4.755 31.680 1.00 82.50 90 ASN A C 1
ATOM 711 O O . ASN A 1 90 ? -4.594 3.531 31.546 1.00 82.50 90 ASN A O 1
ATOM 715 N N . SER A 1 91 ? -5.056 5.383 32.749 1.00 86.50 91 SER A N 1
ATOM 716 C CA . SER A 1 91 ? -5.674 4.712 33.893 1.00 86.50 91 SER A CA 1
ATOM 717 C C . SER A 1 91 ? -7.177 4.473 33.721 1.00 86.50 91 SER A C 1
ATOM 719 O O . SER A 1 91 ? -7.775 3.742 34.508 1.00 86.50 91 SER A O 1
ATOM 721 N N . MET A 1 92 ? -7.788 5.068 32.695 1.00 88.06 92 MET A N 1
ATOM 722 C CA . MET A 1 92 ? -9.215 4.949 32.425 1.00 88.06 92 MET A CA 1
ATOM 723 C C . MET A 1 92 ? -9.534 3.626 31.725 1.00 88.06 92 MET A C 1
ATOM 725 O O . MET A 1 92 ? -8.752 3.126 30.911 1.00 88.06 92 MET A O 1
ATOM 729 N N . SER A 1 93 ? -10.692 3.053 32.056 1.00 88.75 93 SER A N 1
ATOM 730 C CA . SER A 1 93 ? -11.203 1.848 31.403 1.00 88.75 93 SER A CA 1
ATOM 731 C C . SER A 1 93 ? -11.772 2.171 30.024 1.00 88.75 93 SER A C 1
ATOM 733 O O . SER A 1 93 ? -12.289 3.270 29.800 1.00 88.75 93 SER A O 1
ATOM 735 N N . LEU A 1 94 ? -11.755 1.197 29.113 1.00 86.56 94 LEU A N 1
ATOM 736 C CA . LEU A 1 94 ? -12.354 1.338 27.778 1.00 86.56 94 LEU A CA 1
ATOM 737 C C . LEU A 1 94 ? -13.823 1.802 27.834 1.00 86.56 94 LEU A C 1
ATOM 739 O O . LEU A 1 94 ? -14.222 2.705 27.100 1.00 86.56 94 LEU A O 1
ATOM 743 N N . SER A 1 95 ? -14.605 1.256 28.768 1.00 87.50 95 SER A N 1
ATOM 744 C CA . SER A 1 95 ? -15.998 1.654 29.024 1.00 87.50 95 SER A CA 1
ATOM 745 C C . SER A 1 95 ? -16.138 3.116 29.443 1.00 87.50 95 SER A C 1
ATOM 747 O O . SER A 1 95 ? -17.027 3.802 28.943 1.00 87.50 95 SER A O 1
ATOM 749 N N . SER A 1 96 ? -15.258 3.618 30.315 1.00 86.94 96 SER A N 1
ATOM 750 C CA . SER A 1 96 ? -15.292 5.023 30.749 1.00 86.94 96 SER A CA 1
ATOM 751 C C . SER A 1 96 ? -14.962 6.003 29.621 1.00 86.94 96 SER A C 1
ATOM 753 O O . SER A 1 96 ? -15.445 7.132 29.621 1.00 86.94 96 SER A O 1
ATOM 755 N N . LEU A 1 97 ? -14.195 5.546 28.630 1.00 85.31 97 LEU A N 1
ATOM 756 C CA . LEU A 1 97 ? -13.833 6.308 27.437 1.00 85.31 97 LEU A CA 1
ATOM 757 C C . LEU A 1 97 ? -14.854 6.154 26.298 1.00 85.31 97 LEU A C 1
ATOM 759 O O . LEU A 1 97 ? -14.701 6.785 25.254 1.00 85.31 97 LEU A O 1
ATOM 763 N N . GLY A 1 98 ? -15.880 5.311 26.467 1.00 85.38 98 GLY A N 1
ATOM 764 C CA . GLY A 1 98 ? -16.846 4.999 25.411 1.00 85.38 98 GLY A CA 1
ATOM 765 C C . GLY A 1 98 ? -16.215 4.284 24.210 1.00 85.38 98 GLY A C 1
ATOM 766 O O . GLY A 1 98 ? -16.683 4.435 23.083 1.00 85.38 98 GLY A O 1
ATOM 767 N N . ILE A 1 99 ? -15.123 3.545 24.429 1.00 87.19 99 ILE A N 1
ATOM 768 C CA . ILE A 1 99 ? -14.379 2.831 23.387 1.00 87.19 99 ILE A CA 1
ATOM 769 C C . ILE A 1 99 ? -14.730 1.347 23.467 1.00 87.19 99 ILE A C 1
ATOM 771 O O . ILE A 1 99 ? -14.637 0.731 24.528 1.00 87.19 99 ILE A O 1
ATOM 775 N N . THR A 1 100 ? -15.118 0.760 22.336 1.00 87.94 100 THR A N 1
ATOM 776 C CA . THR A 1 100 ? -15.339 -0.686 22.242 1.00 87.94 100 THR A CA 1
ATOM 777 C C . THR A 1 100 ? -14.004 -1.431 22.108 1.00 87.94 100 THR A C 1
ATOM 779 O O . THR A 1 100 ? -13.049 -0.882 21.546 1.00 87.94 100 THR A O 1
ATOM 782 N N . PRO A 1 101 ? -13.905 -2.691 22.570 1.00 86.25 101 PRO A N 1
ATOM 783 C CA . PRO A 1 101 ? -12.720 -3.525 22.383 1.00 86.25 101 PRO A CA 1
ATOM 784 C C . PRO A 1 101 ? -12.316 -3.628 20.906 1.00 86.25 101 PRO A C 1
ATOM 786 O O . PRO A 1 101 ? -11.141 -3.494 20.572 1.00 86.25 101 PRO A O 1
ATOM 789 N N . TYR A 1 102 ? -13.299 -3.749 20.008 1.00 87.38 102 TYR A N 1
ATOM 790 C CA . TYR A 1 102 ? -13.055 -3.764 18.567 1.00 87.38 102 TYR A CA 1
ATOM 791 C C . TYR A 1 102 ? -12.423 -2.456 18.059 1.00 87.38 102 TYR A C 1
ATOM 793 O O . TYR A 1 102 ? -11.453 -2.483 17.306 1.00 87.38 102 TYR A O 1
ATOM 801 N N . LYS A 1 103 ? -12.889 -1.290 18.528 1.00 88.00 103 LYS A N 1
ATOM 802 C CA . LYS A 1 103 ? -12.284 0.003 18.167 1.00 88.00 103 LYS A CA 1
ATOM 803 C C . LYS A 1 103 ? -10.844 0.132 18.681 1.00 88.00 103 LYS A C 1
ATOM 805 O O . LYS A 1 103 ? -9.997 0.680 17.979 1.00 88.00 103 LYS A O 1
ATOM 810 N N . ALA A 1 104 ? -10.555 -0.377 19.879 1.00 87.06 104 ALA A N 1
ATOM 811 C CA . ALA A 1 104 ? -9.197 -0.399 20.424 1.00 87.06 104 ALA A CA 1
ATOM 812 C C . ALA A 1 104 ? -8.254 -1.280 19.580 1.00 87.06 104 ALA A C 1
ATOM 814 O O . ALA A 1 104 ? -7.102 -0.905 19.343 1.00 87.06 104 ALA A O 1
ATOM 815 N N . TYR A 1 105 ? -8.766 -2.403 19.074 1.00 88.44 105 TYR A N 1
ATOM 816 C CA . TYR A 1 105 ? -8.051 -3.293 18.162 1.00 88.44 105 TYR A CA 1
ATOM 817 C C . TYR A 1 105 ? -7.786 -2.661 16.784 1.00 88.44 105 TYR A C 1
ATOM 819 O O . TYR A 1 105 ? -6.650 -2.666 16.309 1.00 88.44 105 TYR A O 1
ATOM 827 N N . LEU A 1 106 ? -8.783 -2.019 16.168 1.00 88.75 106 LEU A N 1
ATOM 828 C CA . LEU A 1 106 ? -8.587 -1.288 14.905 1.00 88.75 106 LEU A CA 1
ATOM 829 C C . LEU A 1 106 ? -7.570 -0.150 15.050 1.00 88.75 106 LEU A C 1
ATOM 831 O O . LEU A 1 106 ? -6.720 0.070 14.183 1.00 88.75 106 LEU A O 1
ATOM 835 N N . ALA A 1 107 ? -7.613 0.561 16.178 1.00 87.25 107 ALA A N 1
ATOM 836 C CA . ALA A 1 107 ? -6.626 1.585 16.480 1.00 87.25 107 ALA A CA 1
ATOM 837 C C . ALA A 1 107 ? -5.216 0.998 16.624 1.00 87.25 107 ALA A C 1
ATOM 839 O O . ALA A 1 107 ? -4.246 1.653 16.242 1.00 87.25 107 ALA A O 1
ATOM 840 N N . HIS A 1 108 ? -5.086 -0.223 17.154 1.00 88.19 108 HIS A N 1
ATOM 841 C CA . HIS A 1 108 ? -3.810 -0.933 17.242 1.00 88.19 108 HIS A CA 1
ATOM 842 C C . HIS A 1 108 ? -3.254 -1.252 15.848 1.00 88.19 108 HIS A C 1
ATOM 844 O O . HIS A 1 108 ? -2.117 -0.878 15.551 1.00 88.19 108 HIS A O 1
ATOM 850 N N . GLN A 1 109 ? -4.075 -1.819 14.957 1.00 86.69 109 GLN A N 1
ATOM 851 C CA . GLN A 1 109 ? -3.697 -2.049 13.555 1.00 86.69 109 GLN A CA 1
ATOM 852 C C . GLN A 1 109 ? -3.272 -0.742 12.869 1.00 86.69 109 GLN A C 1
ATOM 854 O O . GLN A 1 109 ? -2.207 -0.669 12.254 1.00 86.69 109 GLN A O 1
ATOM 859 N N . THR A 1 110 ? -4.041 0.330 13.074 1.00 87.12 110 THR A N 1
ATOM 860 C CA . THR A 1 110 ? -3.731 1.660 12.532 1.00 87.12 110 THR A CA 1
ATOM 861 C C . THR A 1 110 ? -2.406 2.203 13.073 1.00 87.12 110 THR A C 1
ATOM 863 O O . THR A 1 110 ? -1.626 2.787 12.325 1.00 87.12 110 THR A O 1
ATOM 866 N N . ALA A 1 111 ? -2.109 2.011 14.360 1.00 85.06 111 ALA A N 1
ATOM 867 C CA . ALA A 1 111 ? -0.866 2.480 14.968 1.00 85.06 111 ALA A CA 1
ATOM 868 C C . ALA A 1 111 ? 0.372 1.708 14.477 1.00 85.06 111 ALA A C 1
ATOM 870 O O . ALA A 1 111 ? 1.456 2.296 14.387 1.00 85.06 111 ALA A O 1
ATOM 871 N N . LEU A 1 112 ? 0.219 0.418 14.160 1.00 84.56 112 LEU A N 1
ATOM 872 C CA . LEU A 1 112 ? 1.288 -0.429 13.631 1.00 84.56 112 LEU A CA 1
ATOM 873 C C . LEU A 1 112 ? 1.513 -0.224 12.131 1.00 84.56 112 LEU A C 1
ATOM 875 O O . LEU A 1 112 ? 2.643 0.029 11.710 1.00 84.56 112 LEU A O 1
ATOM 879 N N . HIS A 1 113 ? 0.448 -0.321 11.339 1.00 81.00 113 HIS A N 1
ATOM 880 C CA . HIS A 1 113 ? 0.526 -0.447 9.884 1.00 81.00 113 HIS A CA 1
ATOM 881 C C . HIS A 1 113 ? 0.059 0.808 9.136 1.00 81.00 113 HIS A C 1
ATOM 883 O O . HIS A 1 113 ? 0.250 0.904 7.928 1.00 81.00 113 HIS A O 1
ATOM 889 N N . ASN A 1 114 ? -0.475 1.818 9.832 1.00 84.94 114 ASN A N 1
ATOM 890 C CA . ASN A 1 114 ? -1.093 3.029 9.262 1.00 84.94 114 ASN A CA 1
ATOM 891 C C . ASN A 1 114 ? -2.400 2.775 8.482 1.00 84.94 114 ASN A C 1
ATOM 893 O O . ASN A 1 114 ? -2.879 3.673 7.787 1.00 84.94 114 ASN A O 1
ATOM 897 N N . PHE A 1 115 ? -2.970 1.575 8.589 1.00 86.88 115 PHE A N 1
ATOM 898 C CA . PHE A 1 115 ? -4.292 1.208 8.080 1.00 86.88 115 PHE A CA 1
ATOM 899 C C . PHE A 1 115 ? -4.900 0.109 8.961 1.00 86.88 115 PHE A C 1
ATOM 901 O O . PHE A 1 115 ? -4.200 -0.495 9.772 1.00 86.88 115 PHE A O 1
ATOM 908 N N . ASP A 1 116 ? -6.192 -0.137 8.795 1.00 87.12 116 ASP A N 1
ATOM 909 C CA . ASP A 1 116 ? -6.975 -1.117 9.549 1.00 87.12 116 ASP A CA 1
ATOM 910 C C . ASP A 1 116 ? -7.858 -1.968 8.618 1.00 87.12 116 ASP A C 1
ATOM 912 O O . ASP A 1 116 ? -7.938 -1.727 7.412 1.00 87.12 116 ASP A O 1
ATOM 916 N N . GLU A 1 117 ? -8.559 -2.957 9.173 1.00 83.19 117 GLU A N 1
ATOM 917 C CA . GLU A 1 117 ? -9.505 -3.805 8.427 1.00 83.19 117 GLU A CA 1
ATOM 918 C C . GLU A 1 117 ? -10.624 -3.030 7.718 1.00 83.19 117 GLU A C 1
ATOM 920 O O . GLU A 1 117 ? -11.128 -3.467 6.674 1.00 83.19 117 GLU A O 1
ATOM 925 N N . THR A 1 118 ? -11.018 -1.882 8.278 1.00 84.94 118 THR A N 1
ATOM 926 C CA . THR A 1 118 ? -12.091 -1.044 7.732 1.00 84.94 118 THR A CA 1
ATOM 927 C C . THR A 1 118 ? -11.608 -0.106 6.623 1.00 84.94 118 THR A C 1
ATOM 929 O O . THR A 1 118 ? -12.420 0.400 5.843 1.00 84.94 118 THR A O 1
ATOM 932 N N . SER A 1 119 ? -10.291 0.066 6.479 1.00 84.56 119 SER A N 1
ATOM 933 C CA . SER A 1 119 ? -9.679 0.900 5.451 1.00 84.56 119 SER A CA 1
ATOM 934 C C . SER A 1 119 ? -9.995 0.406 4.043 1.00 84.56 119 SER A C 1
ATOM 936 O O . SER A 1 119 ? -10.037 -0.787 3.745 1.00 84.56 119 SER A O 1
ATOM 938 N N . THR A 1 120 ? -10.180 1.356 3.132 1.00 86.88 120 THR A N 1
ATOM 939 C CA . THR A 1 120 ? -10.436 1.084 1.710 1.00 86.88 120 THR A CA 1
ATOM 940 C C . THR A 1 120 ? -9.141 0.899 0.923 1.00 86.88 120 THR A C 1
ATOM 942 O O . THR A 1 120 ? -8.111 1.505 1.236 1.00 86.88 120 THR A O 1
ATOM 945 N N . LEU A 1 121 ? -9.191 0.156 -0.188 1.00 84.31 121 LEU A N 1
ATOM 946 C CA . LEU A 1 121 ? -8.034 0.006 -1.090 1.00 84.31 121 LEU A CA 1
ATOM 947 C C . LEU A 1 121 ? -7.513 1.351 -1.603 1.00 84.31 121 LEU A C 1
ATOM 949 O O . LEU A 1 121 ? -6.308 1.522 -1.798 1.00 84.31 121 LEU A O 1
ATOM 953 N N . ALA A 1 122 ? -8.411 2.314 -1.813 1.00 84.94 122 ALA A N 1
ATOM 954 C CA . ALA A 1 122 ? -8.042 3.666 -2.204 1.00 84.94 122 ALA A CA 1
ATOM 955 C C . ALA A 1 122 ? -7.222 4.391 -1.121 1.00 84.94 122 ALA A C 1
ATOM 957 O O . ALA A 1 122 ? -6.290 5.121 -1.461 1.00 84.94 122 ALA A O 1
ATOM 958 N N . GLN A 1 123 ? -7.535 4.196 0.164 1.00 85.44 123 GLN A N 1
ATOM 959 C CA . GLN A 1 123 ? -6.757 4.767 1.269 1.00 85.44 123 GLN A CA 1
ATOM 960 C C . GLN A 1 123 ? -5.378 4.112 1.365 1.00 85.44 123 GLN A C 1
ATOM 962 O O . GLN A 1 123 ? -4.381 4.827 1.353 1.00 85.44 123 GLN A O 1
ATOM 967 N N . ILE A 1 124 ? -5.305 2.779 1.333 1.00 86.12 124 ILE A N 1
ATOM 968 C CA . ILE A 1 124 ? -4.036 2.027 1.388 1.00 86.12 124 ILE A CA 1
ATOM 969 C C . ILE A 1 124 ? -3.116 2.436 0.231 1.00 86.12 124 ILE A C 1
ATOM 971 O O . ILE A 1 124 ? -1.938 2.735 0.421 1.00 86.12 124 ILE A O 1
ATOM 975 N N . SER A 1 125 ? -3.672 2.532 -0.978 1.00 85.88 125 SER A N 1
ATOM 976 C CA . SER A 1 125 ? -2.954 2.999 -2.164 1.00 85.88 125 SER A CA 1
ATOM 977 C C . SER A 1 125 ? -2.337 4.386 -1.975 1.00 85.88 125 SER A C 1
ATOM 979 O O . SER A 1 125 ? -1.203 4.609 -2.400 1.00 85.88 125 SER A O 1
ATOM 981 N N . ARG A 1 126 ? -3.057 5.314 -1.333 1.00 86.88 126 ARG A N 1
ATOM 982 C CA . ARG A 1 126 ? -2.554 6.664 -1.047 1.00 86.88 126 ARG A CA 1
ATOM 983 C C . ARG A 1 126 ? -1.473 6.642 0.027 1.00 86.88 126 ARG A C 1
ATOM 985 O O . ARG A 1 126 ? -0.444 7.278 -0.170 1.00 86.88 126 ARG A O 1
ATOM 992 N N . THR A 1 127 ? -1.675 5.894 1.111 1.00 87.12 127 THR A N 1
ATOM 993 C CA . THR A 1 127 ? -0.724 5.796 2.229 1.00 87.12 127 THR A CA 1
ATOM 994 C C . THR A 1 127 ? 0.625 5.235 1.778 1.00 87.12 127 THR A C 1
ATOM 996 O O . THR A 1 127 ? 1.663 5.813 2.087 1.00 87.12 127 THR A O 1
ATOM 999 N N . PHE A 1 128 ? 0.625 4.164 0.980 1.00 85.12 128 PHE A N 1
ATOM 1000 C CA . PHE A 1 128 ? 1.854 3.507 0.514 1.00 85.12 128 PHE A CA 1
ATOM 1001 C C . PHE A 1 128 ? 2.312 3.953 -0.880 1.00 85.12 128 PHE A C 1
ATOM 1003 O O . PHE A 1 128 ? 3.282 3.420 -1.414 1.00 85.12 128 PHE A O 1
ATOM 1010 N N . SER A 1 129 ? 1.626 4.925 -1.492 1.00 86.56 129 SER A N 1
ATOM 1011 C CA . SER A 1 129 ? 1.907 5.407 -2.856 1.00 86.56 129 SER A CA 1
ATOM 1012 C C . SER A 1 129 ? 1.943 4.295 -3.922 1.00 86.56 129 SER A C 1
ATOM 1014 O O . SER A 1 129 ? 2.639 4.398 -4.934 1.00 86.56 129 SER A O 1
ATOM 1016 N N . ILE A 1 130 ? 1.174 3.221 -3.720 1.00 86.75 130 ILE A N 1
ATOM 1017 C CA . ILE A 1 130 ? 1.068 2.098 -4.658 1.00 86.75 130 ILE A CA 1
ATOM 1018 C C . ILE A 1 130 ? -0.084 2.386 -5.621 1.00 86.75 130 ILE A C 1
ATOM 1020 O O . ILE A 1 130 ? -1.191 2.659 -5.160 1.00 86.75 130 ILE A O 1
ATOM 1024 N N . PRO A 1 131 ? 0.088 2.287 -6.950 1.00 86.81 131 PRO A N 1
ATOM 1025 C CA . PRO A 1 131 ? -1.019 2.474 -7.882 1.00 86.81 131 PRO A CA 1
ATOM 1026 C C . PRO A 1 131 ? -2.164 1.483 -7.618 1.00 86.81 131 PRO A C 1
ATOM 1028 O O . PRO A 1 131 ? -1.943 0.272 -7.645 1.00 86.81 131 PRO A O 1
ATOM 1031 N N . ILE A 1 132 ? -3.401 1.979 -7.464 1.00 84.50 132 ILE A N 1
ATOM 1032 C CA . ILE A 1 132 ? -4.601 1.163 -7.166 1.00 84.50 132 ILE A CA 1
ATOM 1033 C C . ILE A 1 132 ? -4.722 -0.041 -8.110 1.00 84.50 132 ILE A C 1
ATOM 1035 O O . ILE A 1 132 ? -4.996 -1.158 -7.687 1.00 84.50 132 ILE A O 1
ATOM 1039 N N . LYS A 1 133 ? -4.457 0.159 -9.406 1.00 85.62 133 LYS A N 1
ATOM 1040 C CA . LYS A 1 133 ? -4.502 -0.918 -10.410 1.00 85.62 133 LYS A CA 1
ATOM 1041 C C . LYS A 1 133 ? -3.507 -2.042 -10.121 1.00 85.62 133 LYS A C 1
ATOM 1043 O O . LYS A 1 133 ? -3.825 -3.205 -10.342 1.00 85.62 133 LYS A O 1
ATOM 1048 N N . LYS A 1 134 ? -2.302 -1.694 -9.666 1.00 83.94 134 LYS A N 1
ATOM 1049 C CA . LYS A 1 134 ? -1.246 -2.662 -9.359 1.00 83.94 134 LYS A CA 1
ATOM 1050 C C . LYS A 1 134 ? -1.568 -3.401 -8.066 1.00 83.94 134 LYS A C 1
ATOM 1052 O O . LYS A 1 134 ? -1.498 -4.621 -8.060 1.00 83.94 134 LYS A O 1
ATOM 1057 N N . LEU A 1 135 ? -2.013 -2.669 -7.049 1.00 84.69 135 LEU A N 1
ATOM 1058 C CA . LEU A 1 135 ? -2.463 -3.207 -5.768 1.00 84.69 135 LEU A CA 1
ATOM 1059 C C . LEU A 1 135 ? -3.615 -4.215 -5.949 1.00 84.69 135 LEU A C 1
ATOM 1061 O O . LEU A 1 135 ? -3.532 -5.342 -5.477 1.00 84.69 135 LEU A O 1
ATOM 1065 N N . LYS A 1 136 ? -4.625 -3.874 -6.759 1.00 86.19 136 LYS A N 1
ATOM 1066 C CA . LYS A 1 136 ? -5.719 -4.794 -7.123 1.00 86.19 136 LYS A CA 1
ATOM 1067 C C . LYS A 1 136 ? -5.231 -6.046 -7.845 1.00 86.19 136 LYS A C 1
ATOM 1069 O O . LYS A 1 136 ? -5.703 -7.139 -7.557 1.00 86.19 136 LYS A O 1
ATOM 1074 N N . ASN A 1 137 ? -4.293 -5.887 -8.778 1.00 86.06 137 ASN A N 1
ATOM 1075 C CA . ASN A 1 137 ? -3.737 -7.019 -9.512 1.00 86.06 137 ASN A CA 1
ATOM 1076 C C . ASN A 1 137 ? -2.950 -7.965 -8.592 1.00 86.06 137 ASN A C 1
ATOM 1078 O O . ASN A 1 137 ? -3.073 -9.175 -8.737 1.00 86.06 137 ASN A O 1
ATOM 1082 N N . LEU A 1 138 ? -2.179 -7.424 -7.642 1.00 83.38 138 LEU A N 1
ATOM 1083 C CA . LEU A 1 138 ? -1.435 -8.224 -6.665 1.00 83.38 138 LEU A CA 1
ATOM 1084 C C . LEU A 1 138 ? -2.370 -8.993 -5.724 1.00 83.38 138 LEU A C 1
ATOM 1086 O O . LEU A 1 138 ? -2.129 -10.158 -5.446 1.00 83.38 138 LEU A O 1
ATOM 1090 N N . MET A 1 139 ? -3.497 -8.396 -5.333 1.00 81.81 139 MET A N 1
ATOM 1091 C CA . MET A 1 139 ? -4.534 -9.086 -4.554 1.00 81.81 139 MET A CA 1
ATOM 1092 C C . MET A 1 139 ? -5.382 -10.081 -5.374 1.00 81.81 139 MET A C 1
ATOM 1094 O O . MET A 1 139 ? -6.283 -10.716 -4.831 1.00 81.81 139 MET A O 1
ATOM 1098 N N . GLY A 1 140 ? -5.144 -10.212 -6.684 1.00 79.69 140 GLY A N 1
ATOM 1099 C CA . GLY A 1 140 ? -5.891 -11.121 -7.562 1.00 79.69 140 GLY A CA 1
ATOM 1100 C C . GLY A 1 140 ? -7.268 -10.609 -8.008 1.00 79.69 140 GLY A C 1
ATOM 1101 O O . GLY A 1 140 ? -8.034 -11.344 -8.638 1.00 79.69 140 GLY A O 1
ATOM 1102 N N . PHE A 1 141 ? -7.595 -9.342 -7.745 1.00 80.06 141 PHE A N 1
ATOM 1103 C CA . PHE A 1 141 ? -8.880 -8.749 -8.105 1.00 80.06 141 PHE A CA 1
ATOM 1104 C C . PHE A 1 141 ? -8.907 -8.275 -9.565 1.00 80.06 141 PHE A C 1
ATOM 1106 O O . PHE A 1 141 ? -8.196 -7.352 -9.965 1.00 80.06 141 PHE A O 1
ATOM 1113 N N . LYS A 1 142 ? -9.793 -8.871 -10.375 1.00 67.12 142 LYS A N 1
ATOM 1114 C CA . LYS A 1 142 ? -9.983 -8.519 -11.799 1.00 67.12 142 LYS A CA 1
ATOM 1115 C C . LYS A 1 142 ? -11.088 -7.479 -12.049 1.00 67.12 142 LYS A C 1
ATOM 1117 O O . LYS A 1 142 ? -11.212 -6.978 -13.166 1.00 67.12 142 LYS A O 1
ATOM 1122 N N . VAL A 1 143 ? -11.900 -7.144 -11.041 1.00 63.22 143 VAL A N 1
ATOM 1123 C CA . VAL A 1 143 ? -13.125 -6.335 -11.204 1.00 63.22 143 VAL A CA 1
ATOM 1124 C C . VAL A 1 143 ? -12.858 -4.834 -11.004 1.00 63.22 143 VAL A C 1
ATOM 1126 O O . VAL A 1 143 ? -12.076 -4.412 -10.149 1.00 63.22 143 VAL A O 1
ATOM 1129 N N . LYS A 1 144 ? -13.511 -3.982 -11.808 1.00 64.69 144 LYS A N 1
ATOM 1130 C CA . LYS A 1 144 ? -13.257 -2.528 -11.842 1.00 64.69 144 LYS A CA 1
ATOM 1131 C C . LYS A 1 144 ? -13.717 -1.758 -10.591 1.00 64.69 144 LYS A C 1
ATOM 1133 O O . LYS A 1 144 ? -13.028 -0.813 -10.240 1.00 64.69 144 LYS A O 1
ATOM 1138 N N . ASN A 1 145 ? -14.734 -2.204 -9.849 1.00 66.31 145 ASN A N 1
ATOM 1139 C CA . ASN A 1 145 ? -15.427 -1.351 -8.859 1.00 66.31 145 ASN A CA 1
ATOM 1140 C C . ASN A 1 145 ? -15.169 -1.681 -7.374 1.00 66.31 145 ASN A C 1
ATOM 1142 O O . ASN A 1 145 ? -15.994 -1.366 -6.530 1.00 66.31 145 ASN A O 1
ATOM 1146 N N . GLN A 1 146 ? -14.036 -2.293 -7.029 1.00 71.50 146 GLN A N 1
ATOM 1147 C CA . GLN A 1 146 ? -13.747 -2.721 -5.647 1.00 71.50 146 GLN A CA 1
ATOM 1148 C C . GLN A 1 146 ? -12.928 -1.716 -4.813 1.00 71.50 146 GLN A C 1
ATOM 1150 O O . GLN A 1 146 ? -12.415 -2.047 -3.753 1.00 71.50 146 GLN A O 1
ATOM 1155 N N . GLU A 1 147 ? -12.763 -0.486 -5.298 1.00 70.81 147 GLU A N 1
ATOM 1156 C CA . GLU A 1 147 ? -11.827 0.495 -4.720 1.00 70.81 147 GLU A CA 1
ATOM 1157 C C . GLU A 1 147 ? -12.328 1.110 -3.407 1.00 70.81 147 GLU A C 1
ATOM 1159 O O . GLU A 1 147 ? -11.523 1.541 -2.581 1.00 70.81 147 GLU A O 1
ATOM 1164 N N . HIS A 1 148 ? -13.649 1.118 -3.220 1.00 76.50 148 HIS A N 1
ATOM 1165 C CA . HIS A 1 148 ? -14.332 1.654 -2.043 1.00 76.50 148 HIS A CA 1
ATOM 1166 C C . HIS A 1 148 ? -14.722 0.578 -1.025 1.00 76.50 148 HIS A C 1
ATOM 1168 O O . HIS A 1 148 ? -15.317 0.904 -0.004 1.00 76.50 148 HIS A O 1
ATOM 1174 N N . HIS A 1 149 ? -14.411 -0.692 -1.289 1.00 79.50 149 HIS A N 1
ATOM 1175 C CA . HIS A 1 149 ? -14.644 -1.749 -0.313 1.00 79.50 149 HIS A CA 1
ATOM 1176 C C . HIS A 1 149 ? -13.507 -1.777 0.705 1.00 79.50 149 HIS A C 1
ATOM 1178 O O . HIS A 1 149 ? -12.341 -1.558 0.355 1.00 79.50 149 HIS A O 1
ATOM 1184 N N . SER A 1 150 ? -13.870 -2.025 1.962 1.00 80.06 150 SER A N 1
ATOM 1185 C CA . SER A 1 150 ? -12.907 -2.277 3.026 1.00 80.06 150 SER A CA 1
ATOM 1186 C C . SER A 1 150 ? -12.179 -3.599 2.785 1.00 80.06 150 SER A C 1
ATOM 1188 O O . SER A 1 150 ? -12.706 -4.493 2.113 1.00 80.06 150 SER A O 1
ATOM 1190 N N . ILE A 1 151 ? -10.974 -3.738 3.341 1.00 82.12 151 ILE A N 1
ATOM 1191 C CA . ILE A 1 151 ? -10.196 -4.988 3.279 1.00 82.12 151 ILE A CA 1
ATOM 1192 C C . ILE A 1 151 ? -11.034 -6.162 3.811 1.00 82.12 151 ILE A C 1
ATOM 1194 O O . ILE A 1 151 ? -11.070 -7.231 3.200 1.00 82.12 151 ILE A O 1
ATOM 1198 N N . GLN A 1 152 ? -11.796 -5.920 4.882 1.00 78.56 152 GLN A N 1
ATOM 1199 C CA . GLN A 1 152 ? -12.705 -6.900 5.471 1.00 78.56 152 GLN A CA 1
ATOM 1200 C C 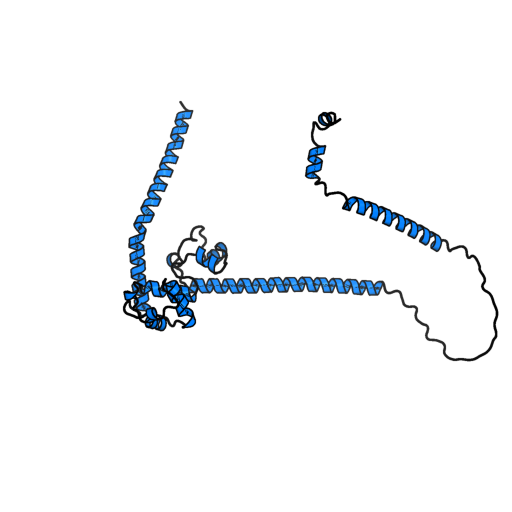. GLN A 1 152 ? -13.779 -7.388 4.487 1.00 78.56 152 GLN A C 1
ATOM 1202 O O . GLN A 1 152 ? -14.010 -8.590 4.370 1.00 78.56 152 GLN A O 1
ATOM 1207 N N . LEU A 1 153 ? -14.418 -6.477 3.742 1.00 76.88 153 LEU A N 1
ATOM 1208 C CA . LEU A 1 153 ? -15.444 -6.832 2.749 1.00 76.88 153 LEU A CA 1
ATOM 1209 C C . LEU A 1 153 ? -14.872 -7.625 1.569 1.00 76.88 153 LEU A C 1
ATOM 1211 O O . LEU A 1 153 ? -15.599 -8.337 0.879 1.00 76.88 153 LEU A O 1
ATOM 1215 N N . LEU A 1 154 ? -13.568 -7.506 1.332 1.00 75.00 154 LEU A N 1
ATOM 1216 C CA . LEU A 1 154 ? -12.853 -8.237 0.292 1.00 75.00 154 LEU A CA 1
ATOM 1217 C C . LEU A 1 154 ? -12.400 -9.631 0.746 1.00 75.00 154 LEU A C 1
ATOM 1219 O O . LEU A 1 154 ? -11.849 -10.373 -0.069 1.00 75.00 154 LEU A O 1
ATOM 1223 N N . GLY A 1 155 ? -12.659 -9.997 2.007 1.00 76.25 155 GLY A N 1
ATOM 1224 C CA . GLY A 1 155 ? -12.326 -11.306 2.568 1.00 76.25 155 GLY A CA 1
ATOM 1225 C C . GLY A 1 155 ? -10.824 -11.536 2.711 1.00 76.25 155 GLY A C 1
ATOM 1226 O O . GLY A 1 155 ? -10.374 -12.677 2.634 1.00 76.25 155 GLY A O 1
ATOM 1227 N N . LYS A 1 156 ? -10.048 -10.459 2.855 1.00 79.44 156 LYS A N 1
ATOM 1228 C CA . LYS A 1 156 ? -8.593 -10.492 3.025 1.00 79.44 156 LYS A CA 1
ATOM 1229 C C . LYS A 1 156 ? -8.226 -10.113 4.455 1.00 79.44 156 LYS A C 1
ATOM 1231 O O . LYS A 1 156 ? -8.899 -9.273 5.048 1.00 79.44 156 LYS A O 1
ATOM 1236 N N . SER A 1 157 ? -7.192 -10.742 5.011 1.00 82.31 157 SER A N 1
ATOM 1237 C CA . SER A 1 157 ? -6.647 -10.333 6.308 1.00 82.31 157 SER A CA 1
ATOM 1238 C C . SER A 1 157 ? -5.697 -9.146 6.146 1.00 82.31 157 SER A C 1
ATOM 1240 O O . SER A 1 157 ? -5.229 -8.845 5.042 1.00 82.31 157 SER A O 1
ATOM 1242 N N . VAL A 1 158 ? -5.420 -8.456 7.251 1.00 83.19 158 VAL A N 1
ATOM 1243 C CA . VAL A 1 158 ? -4.466 -7.342 7.277 1.00 83.19 158 VAL A CA 1
ATOM 1244 C C . VAL A 1 158 ? -3.054 -7.842 6.961 1.00 83.19 158 VAL A C 1
ATOM 1246 O O . VAL A 1 158 ? -2.338 -7.193 6.202 1.00 83.19 158 VAL A O 1
ATOM 1249 N N . GLU A 1 159 ? -2.691 -9.032 7.439 1.00 85.12 159 GLU A N 1
ATOM 1250 C CA . GLU A 1 159 ? -1.392 -9.678 7.212 1.00 85.12 159 GLU A CA 1
ATOM 1251 C C . GLU A 1 159 ? -1.149 -9.972 5.730 1.00 85.12 159 GLU A C 1
ATOM 1253 O O . GLU A 1 159 ? -0.084 -9.644 5.210 1.00 85.12 159 GLU A O 1
ATOM 1258 N N . GLU A 1 160 ? -2.150 -10.501 5.016 1.00 84.12 160 GLU A N 1
ATOM 1259 C CA . GLU A 1 160 ? -2.035 -10.744 3.572 1.00 84.12 160 GLU A CA 1
ATOM 1260 C C . GLU A 1 160 ? -1.799 -9.440 2.792 1.00 84.12 160 GLU A C 1
ATOM 1262 O O . GLU A 1 160 ? -1.064 -9.410 1.804 1.00 84.12 160 GLU A O 1
ATOM 1267 N N . VAL A 1 161 ? -2.416 -8.335 3.223 1.00 85.25 161 VAL A N 1
ATOM 1268 C CA . VAL A 1 161 ? -2.211 -7.027 2.587 1.00 85.25 161 VAL A CA 1
ATOM 1269 C C . VAL A 1 161 ? -0.811 -6.487 2.876 1.00 85.25 161 VAL A C 1
ATOM 1271 O O . VAL A 1 161 ? -0.210 -5.886 1.984 1.00 85.25 161 VAL A O 1
ATOM 1274 N N . ILE A 1 162 ? -0.276 -6.714 4.078 1.00 87.69 162 ILE A N 1
ATOM 1275 C CA . ILE A 1 162 ? 1.092 -6.323 4.446 1.00 87.69 162 ILE A CA 1
ATOM 1276 C C . ILE A 1 162 ? 2.111 -7.074 3.591 1.00 87.69 162 ILE A C 1
ATOM 1278 O O . ILE A 1 162 ? 2.961 -6.429 2.982 1.00 87.69 162 ILE A O 1
ATOM 1282 N N . GLU A 1 163 ? 1.980 -8.396 3.472 1.00 89.75 163 GLU A N 1
ATOM 1283 C CA . GLU A 1 163 ? 2.879 -9.223 2.656 1.00 89.75 163 GLU A CA 1
ATOM 1284 C C . GLU A 1 163 ? 2.921 -8.728 1.200 1.00 89.75 163 GLU A C 1
ATOM 1286 O O . GLU A 1 163 ? 3.987 -8.547 0.615 1.00 89.75 163 GLU A O 1
ATOM 1291 N N . ILE A 1 164 ? 1.756 -8.394 0.635 1.00 88.31 164 ILE A N 1
ATOM 1292 C CA . ILE A 1 164 ? 1.649 -7.834 -0.720 1.00 88.31 164 ILE A CA 1
ATOM 1293 C C . ILE A 1 164 ? 2.339 -6.465 -0.840 1.00 88.31 164 ILE A C 1
ATOM 1295 O O . ILE A 1 164 ? 2.917 -6.143 -1.885 1.00 88.31 164 ILE A O 1
ATOM 1299 N N . ILE A 1 165 ? 2.237 -5.620 0.187 1.00 88.31 165 ILE A N 1
ATOM 1300 C CA . ILE A 1 165 ? 2.877 -4.299 0.199 1.00 88.31 165 ILE A CA 1
ATOM 1301 C C . ILE A 1 165 ? 4.399 -4.448 0.267 1.00 88.31 165 ILE A C 1
ATOM 1303 O O . ILE A 1 165 ? 5.100 -3.752 -0.473 1.00 88.31 165 ILE A O 1
ATOM 1307 N N . GLU A 1 166 ? 4.901 -5.342 1.115 1.00 89.06 166 GLU A N 1
ATOM 1308 C CA . GLU A 1 166 ? 6.332 -5.614 1.267 1.00 89.06 166 GLU A CA 1
ATOM 1309 C C . GLU A 1 166 ? 6.932 -6.185 -0.023 1.00 89.06 166 GLU A C 1
ATOM 1311 O O . GLU A 1 166 ? 7.894 -5.615 -0.546 1.00 89.06 166 GLU A O 1
ATOM 1316 N N . ASP A 1 167 ? 6.294 -7.200 -0.616 1.00 88.75 167 ASP A N 1
ATOM 1317 C CA . ASP A 1 167 ? 6.705 -7.787 -1.901 1.00 88.75 167 ASP A CA 1
ATOM 1318 C C . ASP A 1 167 ? 6.751 -6.733 -3.023 1.00 88.75 167 ASP A C 1
ATOM 1320 O O . ASP A 1 167 ? 7.684 -6.667 -3.836 1.00 88.75 167 ASP A O 1
ATOM 1324 N N . TYR A 1 168 ? 5.773 -5.819 -3.046 1.00 88.62 168 TYR A N 1
ATOM 1325 C CA . TYR A 1 168 ? 5.771 -4.723 -4.009 1.00 88.62 168 TYR A CA 1
ATOM 1326 C C . TYR A 1 168 ? 6.944 -3.756 -3.802 1.00 88.62 168 TYR A C 1
ATOM 1328 O O . TYR A 1 168 ? 7.589 -3.362 -4.780 1.00 88.62 168 TYR A O 1
ATOM 1336 N N . GLN A 1 169 ? 7.219 -3.346 -2.563 1.00 87.00 169 GLN A N 1
ATOM 1337 C CA . GLN A 1 169 ? 8.308 -2.413 -2.266 1.00 87.00 169 GLN A CA 1
ATOM 1338 C C . GLN A 1 169 ? 9.673 -3.015 -2.600 1.00 87.00 169 GLN A C 1
ATOM 1340 O O . GLN A 1 169 ? 10.496 -2.342 -3.231 1.00 87.00 169 GLN A O 1
ATOM 1345 N N . GLU A 1 170 ? 9.888 -4.285 -2.258 1.00 87.06 170 GLU A N 1
ATOM 1346 C CA . GLU A 1 170 ? 11.107 -5.011 -2.603 1.00 87.06 170 GLU A CA 1
ATOM 1347 C C . GLU A 1 170 ? 11.278 -5.106 -4.125 1.00 87.06 170 GLU A C 1
ATOM 1349 O O . GLU A 1 170 ? 12.331 -4.754 -4.669 1.00 87.06 170 GLU A O 1
ATOM 1354 N N . THR A 1 171 ? 10.213 -5.473 -4.841 1.00 85.75 171 THR A N 1
ATOM 1355 C CA . THR A 1 171 ? 10.228 -5.558 -6.306 1.00 85.75 171 THR A CA 1
ATOM 1356 C C . THR A 1 171 ? 10.577 -4.216 -6.953 1.00 85.75 171 THR A C 1
ATOM 1358 O O . THR A 1 171 ? 11.383 -4.163 -7.887 1.00 85.75 171 THR A O 1
ATOM 1361 N N . VAL A 1 172 ? 9.999 -3.108 -6.476 1.00 84.94 172 VAL A N 1
ATOM 1362 C CA . VAL A 1 172 ? 10.272 -1.766 -7.017 1.00 84.94 172 VAL A CA 1
ATOM 1363 C C . VAL A 1 172 ? 11.714 -1.343 -6.750 1.00 84.94 172 VAL A C 1
ATOM 1365 O O . VAL A 1 172 ? 12.362 -0.801 -7.651 1.00 84.94 172 VAL A O 1
ATOM 1368 N N . HIS A 1 173 ? 12.230 -1.598 -5.547 1.00 82.00 173 HIS A N 1
ATOM 1369 C CA . HIS A 1 173 ? 13.604 -1.252 -5.197 1.00 82.00 173 HIS A CA 1
ATOM 1370 C C . HIS A 1 173 ? 14.608 -2.035 -6.049 1.00 82.00 173 HIS A C 1
ATOM 1372 O O . HIS A 1 173 ? 15.489 -1.440 -6.678 1.00 82.00 173 HIS A O 1
ATOM 1378 N N . ASN A 1 174 ? 14.413 -3.351 -6.159 1.00 82.88 174 ASN A N 1
ATOM 1379 C CA . ASN A 1 174 ? 15.252 -4.234 -6.964 1.00 82.88 174 ASN A CA 1
ATOM 1380 C C . ASN A 1 174 ? 15.209 -3.858 -8.450 1.00 82.88 174 ASN A C 1
ATOM 1382 O O . ASN A 1 174 ? 16.248 -3.803 -9.111 1.00 82.88 174 ASN A O 1
ATOM 1386 N N . TYR A 1 175 ? 14.028 -3.518 -8.972 1.00 85.44 175 TYR A N 1
ATOM 1387 C CA . TYR A 1 175 ? 13.885 -3.037 -10.344 1.00 85.44 175 TYR A CA 1
ATOM 1388 C C . TYR A 1 175 ? 14.631 -1.713 -10.573 1.00 85.44 175 TYR A C 1
ATOM 1390 O O . TYR A 1 175 ? 15.348 -1.573 -11.565 1.00 85.44 175 TYR A O 1
ATOM 1398 N N . GLY A 1 176 ? 14.520 -0.751 -9.650 1.00 85.06 176 GLY A N 1
ATOM 1399 C CA . GLY A 1 176 ? 15.243 0.523 -9.725 1.00 85.06 176 GLY A CA 1
ATOM 1400 C C . GLY A 1 176 ? 16.766 0.346 -9.741 1.00 85.06 176 GLY A C 1
ATOM 1401 O O . GLY A 1 176 ? 17.458 0.932 -10.581 1.00 85.06 176 GLY A O 1
ATOM 1402 N N . TRP A 1 177 ? 17.294 -0.518 -8.871 1.00 86.44 177 TRP A N 1
ATOM 1403 C CA . TRP A 1 177 ? 18.717 -0.870 -8.857 1.00 86.44 177 TRP A CA 1
ATOM 1404 C C . TRP A 1 177 ? 19.160 -1.567 -10.139 1.00 86.44 177 TRP A C 1
ATOM 1406 O O . TRP A 1 177 ? 20.178 -1.194 -10.719 1.00 86.44 177 TRP A O 1
ATOM 1416 N N . ALA A 1 178 ? 18.381 -2.527 -10.634 1.00 86.75 178 ALA A N 1
ATOM 1417 C CA . ALA A 1 178 ? 18.702 -3.225 -11.873 1.00 86.75 178 ALA A CA 1
ATOM 1418 C C . ALA A 1 178 ? 18.776 -2.256 -13.065 1.00 86.75 178 ALA A C 1
ATOM 1420 O O . ALA A 1 178 ? 19.737 -2.289 -13.834 1.00 86.75 178 ALA A O 1
ATOM 1421 N N . VAL A 1 179 ? 17.804 -1.346 -13.196 1.00 91.44 179 VAL A N 1
ATOM 1422 C CA . VAL A 1 179 ? 17.770 -0.364 -14.291 1.00 91.44 179 VAL A CA 1
ATOM 1423 C C . VAL A 1 179 ? 18.951 0.603 -14.219 1.00 91.44 179 VAL A C 1
ATOM 1425 O O . VAL A 1 179 ? 19.579 0.878 -15.243 1.00 91.44 179 VAL A O 1
ATOM 1428 N N . THR A 1 180 ? 19.287 1.109 -13.032 1.00 91.25 180 THR A N 1
ATOM 1429 C CA . THR A 1 180 ? 20.431 2.022 -12.871 1.00 91.25 180 THR A CA 1
ATOM 1430 C C . THR A 1 180 ? 21.763 1.324 -13.136 1.00 91.25 180 THR A C 1
ATOM 1432 O O . THR A 1 180 ? 22.614 1.899 -13.815 1.00 91.25 180 THR A O 1
ATOM 1435 N N . LEU A 1 181 ? 21.932 0.073 -12.692 1.00 90.69 181 LEU A N 1
ATOM 1436 C CA . LEU A 1 181 ? 23.134 -0.725 -12.943 1.00 90.69 181 LEU A CA 1
ATOM 1437 C C . LEU A 1 181 ? 23.304 -1.009 -14.440 1.00 90.69 181 LEU A C 1
ATOM 1439 O O . LEU A 1 181 ? 24.376 -0.764 -14.993 1.00 90.69 181 LEU A O 1
ATOM 1443 N N . VAL A 1 182 ? 22.238 -1.438 -15.123 1.00 92.94 182 VAL A N 1
ATOM 1444 C CA . VAL A 1 182 ? 22.258 -1.648 -16.580 1.00 92.94 182 VAL A CA 1
ATOM 1445 C C . VAL A 1 182 ? 22.563 -0.340 -17.311 1.00 92.94 182 VAL A C 1
ATOM 1447 O O . VAL A 1 182 ? 23.421 -0.320 -18.191 1.00 92.94 182 VAL A O 1
ATOM 1450 N N . GLY A 1 183 ? 21.924 0.768 -16.923 1.00 89.94 183 GLY A N 1
ATOM 1451 C CA . GLY A 1 183 ? 22.185 2.085 -17.506 1.00 89.94 183 GLY A CA 1
ATOM 1452 C C . GLY A 1 183 ? 23.639 2.529 -17.330 1.00 89.94 183 GLY A C 1
ATOM 1453 O O . GLY A 1 183 ? 24.274 2.971 -18.289 1.00 89.94 183 GLY A O 1
ATOM 1454 N N . MET A 1 184 ? 24.197 2.345 -16.132 1.00 92.62 184 MET A N 1
ATOM 1455 C CA . MET A 1 184 ? 25.598 2.639 -15.838 1.00 92.62 184 MET A CA 1
ATOM 1456 C C . MET A 1 184 ? 26.535 1.784 -16.699 1.00 92.62 184 MET A C 1
ATOM 1458 O O . MET A 1 184 ? 27.456 2.321 -17.311 1.00 92.62 184 MET A O 1
ATOM 1462 N N . LEU A 1 185 ? 26.274 0.479 -16.813 1.00 92.69 185 LEU A N 1
ATOM 1463 C CA . LEU A 1 185 ? 27.076 -0.443 -17.621 1.00 92.69 185 LEU A CA 1
ATOM 1464 C C . LEU A 1 185 ? 27.076 -0.033 -19.100 1.00 92.69 185 LEU A C 1
ATOM 1466 O O . LEU A 1 185 ? 28.137 0.029 -19.723 1.00 92.69 185 LEU A O 1
ATOM 1470 N N . VAL A 1 186 ? 25.916 0.336 -19.650 1.00 95.75 186 VAL A N 1
ATOM 1471 C CA . VAL A 1 186 ? 25.806 0.827 -21.032 1.00 95.75 186 VAL A CA 1
ATOM 1472 C C . VAL A 1 186 ? 26.656 2.083 -21.239 1.00 95.75 186 VAL A C 1
ATOM 1474 O O . VAL A 1 186 ? 27.448 2.127 -22.182 1.00 95.75 186 VAL A O 1
ATOM 1477 N N . VAL A 1 187 ? 26.571 3.072 -20.345 1.00 95.94 187 VAL A N 1
ATOM 1478 C CA . VAL A 1 187 ? 27.375 4.303 -20.450 1.00 95.94 187 VAL A CA 1
ATOM 1479 C C . VAL A 1 187 ? 28.873 4.003 -20.350 1.00 95.94 187 VAL A C 1
ATOM 1481 O O . VAL A 1 187 ? 29.649 4.489 -21.175 1.00 95.94 187 VAL A O 1
ATOM 1484 N N . PHE A 1 188 ? 29.292 3.161 -19.401 1.00 95.31 188 PHE A N 1
ATOM 1485 C CA . PHE A 1 188 ? 30.691 2.743 -19.287 1.00 95.31 188 PHE A CA 1
ATOM 1486 C C . PHE A 1 188 ? 31.180 2.013 -20.540 1.00 95.31 188 PHE A C 1
ATOM 1488 O O . PHE A 1 188 ? 32.272 2.305 -21.025 1.00 95.31 188 PHE A O 1
ATOM 1495 N N . SER A 1 189 ? 30.374 1.116 -21.113 1.00 92.50 189 SER A N 1
ATOM 1496 C CA . SER A 1 189 ? 30.736 0.396 -22.338 1.00 92.50 189 SER A CA 1
ATOM 1497 C C . SER A 1 189 ? 30.925 1.348 -23.524 1.00 92.50 189 SER A C 1
ATOM 1499 O O . SER A 1 189 ? 31.909 1.235 -24.257 1.00 92.50 189 SER A O 1
ATOM 1501 N N . ALA A 1 190 ? 30.061 2.358 -23.659 1.00 94.50 190 ALA A N 1
ATOM 1502 C CA . ALA A 1 190 ? 30.184 3.382 -24.690 1.00 94.50 190 ALA A CA 1
ATOM 1503 C C . ALA A 1 190 ? 31.460 4.227 -24.509 1.00 94.50 190 ALA A C 1
ATOM 1505 O O . ALA A 1 190 ? 32.180 4.490 -25.478 1.00 94.50 190 ALA A O 1
ATOM 1506 N N . LEU A 1 191 ? 31.789 4.611 -23.270 1.00 95.38 191 LEU A N 1
ATOM 1507 C CA . LEU A 1 191 ? 33.022 5.344 -22.957 1.00 95.38 191 LEU A CA 1
ATOM 1508 C C . LEU A 1 191 ? 34.283 4.515 -23.236 1.00 95.38 191 LEU A C 1
ATOM 1510 O O . LEU A 1 191 ? 35.259 5.038 -23.769 1.00 95.38 191 LEU A O 1
ATOM 1514 N N . ILE A 1 192 ? 34.260 3.214 -22.946 1.00 95.00 192 ILE A N 1
ATOM 1515 C CA . ILE A 1 192 ? 35.374 2.312 -23.261 1.00 95.00 192 ILE A CA 1
ATOM 1516 C C . ILE A 1 192 ? 35.571 2.209 -24.778 1.00 95.00 192 ILE A C 1
ATOM 1518 O O . ILE A 1 192 ? 36.691 2.368 -25.259 1.00 95.00 192 ILE A O 1
ATOM 1522 N N . ILE A 1 193 ? 34.499 2.003 -25.549 1.00 92.81 193 ILE A N 1
ATOM 1523 C CA . ILE A 1 193 ? 34.584 1.899 -27.014 1.00 92.81 193 ILE A CA 1
ATOM 1524 C C . ILE A 1 193 ? 35.127 3.199 -27.615 1.00 92.81 193 ILE A C 1
ATOM 1526 O O . ILE A 1 193 ? 36.058 3.172 -28.419 1.00 92.81 193 ILE A O 1
ATOM 1530 N N . THR A 1 194 ? 34.588 4.346 -27.202 1.00 93.00 194 THR A N 1
ATOM 1531 C CA . THR A 1 194 ? 35.066 5.657 -27.674 1.00 93.00 194 THR A CA 1
ATOM 1532 C C . THR A 1 194 ? 36.521 5.913 -27.289 1.00 93.00 194 THR A C 1
ATOM 1534 O O . THR A 1 194 ? 37.291 6.384 -28.126 1.00 93.00 194 THR A O 1
ATOM 1537 N N . SER A 1 195 ? 36.936 5.532 -26.078 1.00 92.75 195 SER A N 1
ATOM 1538 C CA . SER A 1 195 ? 38.336 5.592 -25.653 1.00 92.75 195 SER A CA 1
ATOM 1539 C C . SER A 1 195 ? 39.242 4.751 -26.558 1.00 92.75 195 SER A C 1
ATOM 1541 O O . SER A 1 195 ? 40.269 5.247 -27.021 1.00 92.75 195 SER A O 1
ATOM 1543 N N . ILE A 1 196 ? 38.839 3.519 -26.892 1.00 92.56 196 ILE A N 1
ATOM 1544 C CA . ILE A 1 196 ? 39.591 2.641 -27.801 1.00 92.56 196 ILE A CA 1
ATOM 1545 C C . ILE A 1 196 ? 39.723 3.279 -29.188 1.00 92.56 196 ILE A C 1
ATOM 1547 O O . ILE A 1 196 ? 40.828 3.322 -29.731 1.00 92.56 196 ILE A O 1
ATOM 1551 N N . VAL A 1 197 ? 38.633 3.808 -29.750 1.00 91.94 197 VAL A N 1
ATOM 1552 C CA . VAL A 1 197 ? 38.640 4.451 -31.076 1.00 91.94 197 VAL A CA 1
ATOM 1553 C C . VAL A 1 197 ? 39.580 5.656 -31.096 1.00 91.94 197 VAL A C 1
ATOM 1555 O O . VAL A 1 197 ? 40.405 5.768 -32.002 1.00 91.94 197 VAL A O 1
ATOM 1558 N N . ILE A 1 198 ? 39.517 6.523 -30.081 1.00 88.62 198 ILE A N 1
ATOM 1559 C CA . ILE A 1 198 ? 40.425 7.672 -29.956 1.00 88.62 198 ILE A CA 1
ATOM 1560 C C . ILE A 1 198 ? 41.878 7.195 -29.847 1.00 88.62 198 ILE A C 1
ATOM 1562 O O . ILE A 1 198 ? 42.755 7.739 -30.516 1.00 88.62 198 ILE A O 1
ATOM 1566 N N . SER A 1 199 ? 42.141 6.155 -29.054 1.00 85.31 199 SER A N 1
ATOM 1567 C CA . SER A 1 199 ? 43.487 5.604 -28.870 1.00 85.31 199 SER A CA 1
ATOM 1568 C C . SER A 1 199 ? 44.067 5.046 -30.179 1.00 85.31 199 SER A C 1
ATOM 1570 O O . SER A 1 199 ? 45.223 5.316 -30.515 1.00 85.31 199 SER A O 1
ATOM 1572 N N . GLN A 1 200 ? 43.253 4.348 -30.981 1.00 87.00 200 GLN A N 1
ATOM 1573 C CA . GLN A 1 200 ? 43.660 3.884 -32.312 1.00 87.00 200 GLN A CA 1
ATOM 1574 C C . GLN A 1 200 ? 43.883 5.045 -33.289 1.00 87.00 200 GLN A C 1
ATOM 1576 O O . GLN A 1 200 ? 44.854 5.035 -34.045 1.00 87.00 200 GLN A O 1
ATOM 1581 N N . LEU A 1 201 ? 43.036 6.075 -33.243 1.00 83.31 201 LEU A N 1
ATOM 1582 C CA . LEU A 1 201 ? 43.151 7.244 -34.112 1.00 83.31 201 LEU A CA 1
ATOM 1583 C C . LEU A 1 201 ? 44.411 8.068 -33.798 1.00 83.31 201 LEU A C 1
ATOM 1585 O O . LEU A 1 201 ? 45.098 8.513 -34.715 1.00 83.31 201 LEU A O 1
ATOM 1589 N N . ILE A 1 202 ? 44.780 8.197 -32.519 1.00 81.94 202 ILE A N 1
ATOM 1590 C CA . ILE A 1 202 ? 46.049 8.809 -32.091 1.00 81.94 202 ILE A CA 1
ATOM 1591 C C . ILE A 1 202 ? 47.249 7.971 -32.549 1.00 81.94 202 ILE A C 1
ATOM 1593 O O . ILE A 1 202 ? 48.254 8.538 -32.974 1.00 81.94 202 ILE A O 1
ATOM 1597 N N . TYR A 1 203 ? 47.167 6.639 -32.479 1.00 77.25 203 TYR A N 1
ATOM 1598 C CA . TYR A 1 203 ? 48.244 5.763 -32.948 1.00 77.25 203 TYR A CA 1
ATOM 1599 C C . TYR A 1 203 ? 48.478 5.898 -34.462 1.00 77.25 203 TYR A C 1
ATOM 1601 O O . TYR A 1 203 ? 49.627 5.989 -34.892 1.00 77.25 203 TYR A O 1
ATOM 1609 N N . LEU A 1 204 ? 47.405 5.978 -35.257 1.00 70.25 204 LEU A N 1
ATOM 1610 C CA . LEU A 1 204 ? 47.470 6.184 -36.709 1.00 70.25 204 LEU A CA 1
ATOM 1611 C C . LEU A 1 204 ? 47.922 7.596 -37.104 1.00 70.25 204 LEU A C 1
ATOM 1613 O O . LEU A 1 204 ? 48.650 7.745 -38.081 1.00 70.25 204 LEU A O 1
ATOM 1617 N N . ASN A 1 205 ? 47.537 8.620 -36.340 1.00 71.81 205 ASN A N 1
ATOM 1618 C CA . ASN A 1 205 ? 47.925 10.010 -36.595 1.00 71.81 205 ASN A CA 1
ATOM 1619 C C . ASN A 1 205 ? 49.290 10.383 -35.985 1.00 71.81 205 ASN A C 1
ATOM 1621 O O . ASN A 1 205 ? 49.691 11.547 -35.973 1.00 71.81 205 ASN A O 1
ATOM 1625 N N . ARG A 1 206 ? 50.019 9.411 -35.426 1.00 66.56 206 ARG A N 1
ATOM 1626 C CA . ARG A 1 206 ? 51.347 9.657 -34.876 1.00 66.56 206 ARG A CA 1
ATOM 1627 C C . ARG A 1 206 ? 52.333 9.791 -36.031 1.00 66.56 206 ARG A C 1
ATOM 1629 O O . ARG A 1 206 ? 52.810 8.792 -36.567 1.00 66.56 206 ARG A O 1
ATOM 1636 N N . GLU A 1 207 ? 52.668 11.028 -36.389 1.00 62.28 207 GLU A N 1
ATOM 1637 C CA . GLU A 1 207 ? 53.786 11.299 -37.291 1.00 62.28 207 GLU A CA 1
ATOM 1638 C C . GLU A 1 207 ? 55.025 10.542 -36.791 1.00 62.28 207 GLU A C 1
ATOM 1640 O O . GLU A 1 207 ? 55.395 10.616 -35.610 1.00 62.28 207 GLU A O 1
ATOM 1645 N N . LYS A 1 208 ? 55.640 9.749 -37.681 1.00 58.00 208 LYS A N 1
ATOM 1646 C CA . LYS A 1 208 ? 56.891 9.041 -37.398 1.00 58.00 208 LYS A CA 1
ATOM 1647 C C . LYS A 1 208 ? 57.903 10.081 -36.933 1.00 58.00 208 LYS A C 1
ATOM 1649 O O . LYS A 1 208 ? 58.440 10.822 -37.751 1.00 58.00 208 LYS A O 1
ATOM 1654 N N . LYS A 1 209 ? 58.191 10.120 -35.627 1.00 60.00 209 LYS A N 1
ATOM 1655 C CA . LYS A 1 209 ? 59.332 10.888 -35.124 1.00 60.00 209 LYS A CA 1
ATOM 1656 C C . LYS A 1 209 ? 60.552 10.454 -35.943 1.00 60.00 209 LYS A C 1
ATOM 1658 O O . LYS A 1 209 ? 60.777 9.240 -36.034 1.00 60.00 209 LYS A O 1
ATOM 1663 N N . PRO A 1 210 ? 61.311 11.383 -36.554 1.00 47.88 210 PRO A N 1
ATOM 1664 C CA . PRO A 1 210 ? 62.510 11.003 -37.278 1.00 47.88 210 PRO A CA 1
ATOM 1665 C C . PRO A 1 210 ? 63.402 10.253 -36.293 1.00 47.88 210 PRO A C 1
ATOM 1667 O O . PRO A 1 210 ? 63.649 10.732 -35.180 1.00 47.88 210 PRO A O 1
ATOM 1670 N N . LYS A 1 211 ? 63.811 9.036 -36.666 1.00 50.41 211 LYS A N 1
ATOM 1671 C CA . LYS A 1 211 ? 64.827 8.295 -35.923 1.00 50.41 211 LYS A CA 1
ATOM 1672 C C . LYS A 1 211 ? 66.018 9.240 -35.796 1.00 50.41 211 LYS A C 1
ATOM 1674 O O . LYS A 1 211 ? 66.607 9.626 -36.799 1.00 50.41 211 LYS A O 1
ATOM 1679 N N . LYS A 1 212 ? 66.320 9.678 -34.573 1.00 46.16 212 LYS A N 1
ATOM 1680 C CA . LYS A 1 212 ? 67.602 10.311 -34.283 1.00 46.16 212 LYS A CA 1
ATOM 1681 C C . LYS A 1 212 ? 68.630 9.210 -34.488 1.00 46.16 212 LYS A C 1
ATOM 1683 O O . LYS A 1 212 ? 68.741 8.329 -33.637 1.00 46.16 212 LYS A O 1
ATOM 1688 N N . ASP A 1 213 ? 69.295 9.234 -35.636 1.00 43.78 213 ASP A N 1
ATOM 1689 C CA . ASP A 1 213 ? 70.444 8.388 -35.912 1.00 43.78 213 ASP A CA 1
ATOM 1690 C C . ASP A 1 213 ? 71.479 8.629 -34.814 1.00 43.78 213 ASP A C 1
ATOM 1692 O O . ASP A 1 213 ? 72.131 9.670 -34.716 1.00 43.78 213 ASP A O 1
ATOM 1696 N N . SER A 1 214 ? 71.566 7.658 -33.916 1.00 49.88 214 SER A N 1
ATOM 1697 C CA . SER A 1 214 ? 72.596 7.548 -32.905 1.00 49.88 214 SER A CA 1
ATOM 1698 C C . SER A 1 214 ? 73.889 7.099 -33.582 1.00 49.88 214 SER A C 1
ATOM 1700 O O . SER A 1 214 ? 74.240 5.924 -33.532 1.00 49.88 214 SER A O 1
ATOM 1702 N N . SER A 1 215 ? 74.596 8.016 -34.242 1.00 45.62 215 SER A N 1
ATOM 1703 C CA . SER A 1 215 ? 75.974 7.769 -34.678 1.00 45.62 215 SER A CA 1
ATOM 1704 C C . SER A 1 215 ? 76.743 9.067 -34.935 1.00 45.62 215 SER A C 1
ATOM 1706 O O . SER A 1 215 ? 76.800 9.546 -36.066 1.00 45.62 215 SER A O 1
ATOM 1708 N N . LYS A 1 216 ? 77.360 9.619 -33.884 1.00 36.09 216 LYS A N 1
ATOM 1709 C CA . LYS A 1 216 ? 78.737 10.157 -33.908 1.00 36.09 216 LYS A CA 1
ATOM 1710 C C . LYS A 1 216 ? 79.117 10.737 -32.542 1.00 36.09 216 LYS A C 1
ATOM 1712 O O . LYS A 1 216 ? 78.456 11.674 -32.095 1.00 36.09 216 LYS A O 1
ATOM 1717 N N . PRO A 1 217 ? 80.181 10.237 -31.894 1.00 41.81 217 PRO A N 1
ATOM 1718 C CA . PRO A 1 217 ? 80.787 10.913 -30.762 1.00 41.81 217 PRO A CA 1
ATOM 1719 C C . PRO A 1 217 ? 82.132 11.574 -31.151 1.00 41.81 217 PRO A C 1
ATOM 1721 O O . PRO A 1 217 ? 82.801 11.146 -32.086 1.00 41.81 217 PRO A O 1
ATOM 1724 N N . VAL A 1 218 ? 82.512 12.573 -30.346 1.00 37.06 218 VAL A N 1
ATOM 1725 C CA . VAL A 1 218 ? 83.873 13.097 -30.079 1.00 37.06 218 VAL A CA 1
ATOM 1726 C C . VAL A 1 218 ? 84.529 14.078 -31.081 1.00 37.06 218 VAL A C 1
ATOM 1728 O O . VAL A 1 218 ? 85.069 13.695 -32.106 1.00 37.06 218 VAL A O 1
ATOM 1731 N N . ALA A 1 219 ? 84.512 15.349 -30.651 1.00 34.41 219 ALA A N 1
ATOM 1732 C CA . ALA A 1 219 ? 85.608 16.319 -30.458 1.00 34.41 219 ALA A CA 1
ATOM 1733 C C . ALA A 1 219 ? 86.601 16.749 -31.567 1.00 34.41 219 ALA A C 1
ATOM 1735 O O . ALA A 1 219 ? 87.056 15.972 -32.393 1.00 34.41 219 ALA A O 1
ATOM 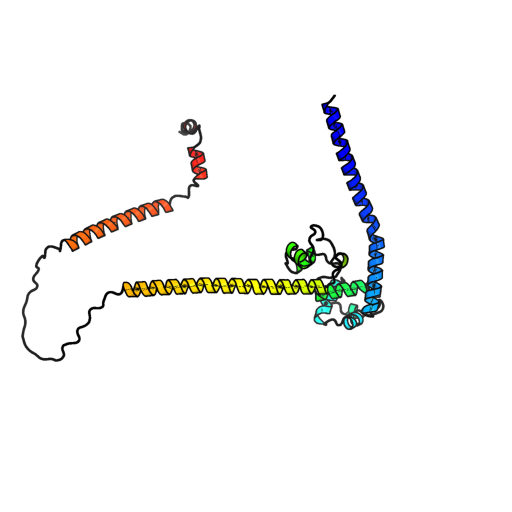1736 N N . ALA A 1 220 ? 87.043 18.001 -31.355 1.00 33.81 220 ALA A N 1
ATOM 1737 C CA . ALA A 1 220 ? 88.325 18.630 -31.698 1.00 33.81 220 ALA A CA 1
ATOM 1738 C C . ALA A 1 220 ? 88.413 19.486 -32.983 1.00 33.81 220 ALA A C 1
ATOM 1740 O O . ALA A 1 220 ? 88.454 18.986 -34.098 1.00 33.81 220 ALA A O 1
ATOM 1741 N N . SER A 1 221 ? 88.479 20.802 -32.721 1.00 33.16 221 SER A N 1
ATOM 1742 C CA . SER A 1 221 ? 89.429 21.806 -33.240 1.00 33.16 221 SER A CA 1
ATOM 1743 C C . SER A 1 221 ? 89.593 22.066 -34.747 1.00 33.16 221 SER A C 1
ATOM 1745 O O . SER A 1 221 ? 89.876 21.178 -35.539 1.00 33.16 221 SER A O 1
ATOM 1747 N N . ASP A 1 222 ? 89.595 23.370 -35.047 1.00 33.66 222 ASP A N 1
ATOM 1748 C CA . ASP A 1 222 ? 90.323 24.046 -36.129 1.00 33.66 222 ASP A CA 1
ATOM 1749 C C . ASP A 1 222 ? 89.809 23.930 -37.573 1.00 33.66 222 ASP A C 1
ATOM 1751 O O . ASP A 1 222 ? 90.263 23.111 -38.361 1.00 33.66 222 ASP A O 1
ATOM 1755 N N . ALA A 1 223 ? 88.970 24.896 -37.970 1.00 34.00 223 ALA A N 1
ATOM 1756 C CA . ALA A 1 223 ? 89.246 25.756 -39.129 1.00 34.00 223 ALA A CA 1
ATOM 1757 C C . ALA A 1 223 ? 88.275 26.952 -39.175 1.00 34.00 223 ALA A C 1
ATOM 1759 O O . ALA A 1 223 ? 87.076 26.841 -38.940 1.00 34.00 223 ALA A O 1
ATOM 1760 N N . LYS A 1 224 ? 88.856 28.115 -39.456 1.00 39.53 224 LYS A N 1
ATOM 1761 C CA . LYS A 1 224 ? 88.303 29.476 -39.437 1.00 39.53 224 LYS A CA 1
ATOM 1762 C C . LYS A 1 224 ? 87.350 29.769 -40.636 1.00 39.53 224 LYS A C 1
ATOM 1764 O O . LYS A 1 224 ? 87.130 28.891 -41.462 1.00 39.53 224 LYS A O 1
ATOM 1769 N N . PRO A 1 225 ? 86.752 30.980 -40.731 1.00 58.03 225 PRO A N 1
ATOM 1770 C CA . PRO A 1 225 ? 85.373 31.220 -41.153 1.00 58.03 225 PRO A CA 1
ATOM 1771 C C . PRO A 1 225 ? 85.274 31.825 -42.565 1.00 58.03 225 PRO A C 1
ATOM 1773 O O . PRO A 1 225 ? 86.266 32.328 -43.077 1.00 58.03 225 PRO A O 1
ATOM 1776 N N . ALA A 1 226 ? 84.069 31.882 -43.145 1.00 29.44 226 ALA A N 1
ATOM 1777 C CA . ALA A 1 226 ? 83.577 33.042 -43.908 1.00 29.44 226 ALA A CA 1
ATOM 1778 C C . ALA A 1 226 ? 82.247 32.742 -44.619 1.00 29.44 226 ALA A C 1
ATOM 1780 O O . ALA A 1 226 ? 82.127 31.789 -45.377 1.00 29.44 226 ALA A O 1
ATOM 1781 N N . ALA A 1 227 ? 81.295 33.649 -44.393 1.00 34.12 227 ALA A N 1
ATOM 1782 C CA . ALA A 1 227 ? 80.422 34.266 -45.390 1.00 34.12 227 ALA A CA 1
ATOM 1783 C C . ALA A 1 227 ? 79.738 33.380 -46.453 1.00 34.12 227 ALA A C 1
ATOM 1785 O O . ALA A 1 227 ? 80.344 32.982 -47.442 1.00 34.12 227 ALA A O 1
ATOM 1786 N N . LYS A 1 228 ? 78.404 33.319 -46.386 1.00 32.88 228 LYS A N 1
ATOM 1787 C CA . LYS A 1 228 ? 77.535 34.152 -47.242 1.00 32.88 228 LYS A CA 1
ATOM 1788 C C . LYS A 1 228 ? 76.070 33.873 -46.920 1.00 32.88 228 LYS A C 1
ATOM 1790 O O . LYS A 1 228 ? 75.551 32.800 -47.210 1.00 32.88 228 LYS A O 1
ATOM 1795 N N . ALA A 1 229 ? 75.402 34.886 -46.373 1.00 47.25 229 ALA A N 1
ATOM 1796 C CA . ALA A 1 229 ? 73.997 35.098 -46.671 1.00 47.25 229 ALA A CA 1
ATOM 1797 C C . ALA A 1 229 ? 73.892 35.245 -48.195 1.00 47.25 229 ALA A C 1
ATOM 1799 O O . ALA A 1 229 ? 74.454 36.175 -48.773 1.00 47.25 229 ALA A O 1
ATOM 1800 N N . ALA A 1 230 ? 73.268 34.268 -48.839 1.00 35.72 230 ALA A N 1
ATOM 1801 C CA . ALA A 1 230 ? 72.866 34.353 -50.227 1.00 35.72 230 ALA A CA 1
ATOM 1802 C C . ALA A 1 230 ? 71.342 34.316 -50.237 1.00 35.72 230 ALA A C 1
ATOM 1804 O O . ALA A 1 230 ? 70.734 33.244 -50.250 1.00 35.72 230 ALA A O 1
ATOM 1805 N N . ASP A 1 231 ? 70.758 35.516 -50.212 1.00 46.81 231 ASP A N 1
ATOM 1806 C CA . ASP A 1 231 ? 69.476 35.782 -50.849 1.00 46.81 231 ASP A CA 1
ATOM 1807 C C . ASP A 1 231 ? 69.522 35.160 -52.243 1.00 46.81 231 ASP A C 1
ATOM 1809 O O . ASP A 1 231 ? 70.151 35.661 -53.174 1.00 46.81 231 ASP A O 1
ATOM 1813 N N . THR A 1 232 ? 68.889 34.006 -52.363 1.00 37.94 232 THR A N 1
ATOM 1814 C CA . THR A 1 232 ? 68.454 33.479 -53.642 1.00 37.94 232 THR A CA 1
ATOM 1815 C C . THR A 1 232 ? 66.955 33.389 -53.509 1.00 37.94 232 THR A C 1
ATOM 1817 O O . THR A 1 232 ? 66.434 32.559 -52.765 1.00 37.94 232 THR A O 1
ATOM 1820 N N . ALA A 1 233 ? 66.277 34.315 -54.187 1.00 51.44 233 ALA A N 1
ATOM 1821 C CA . ALA A 1 233 ? 64.876 34.200 -54.531 1.00 51.44 233 ALA A CA 1
ATOM 1822 C C . ALA A 1 233 ? 64.698 32.861 -55.259 1.00 51.44 233 ALA A C 1
ATOM 1824 O O . ALA A 1 233 ? 64.871 32.759 -56.470 1.00 51.44 233 ALA A O 1
ATOM 1825 N N . LYS A 1 234 ? 64.466 31.801 -54.485 1.00 53.19 234 LYS A N 1
ATOM 1826 C CA . LYS A 1 234 ? 63.948 30.546 -54.998 1.00 53.19 234 LYS A CA 1
ATOM 1827 C C . LYS A 1 234 ? 62.505 30.845 -55.335 1.00 53.19 234 LYS A C 1
ATOM 1829 O O . LYS A 1 234 ? 61.742 31.209 -54.438 1.00 53.19 234 LYS A O 1
ATOM 1834 N N . ASP A 1 235 ? 62.171 30.734 -56.615 1.00 57.34 235 ASP A N 1
ATOM 1835 C CA . ASP A 1 235 ? 60.787 30.719 -57.063 1.00 57.34 235 ASP A CA 1
ATOM 1836 C C . ASP A 1 235 ? 59.992 29.842 -56.091 1.00 57.34 235 ASP A C 1
ATOM 1838 O O . ASP A 1 235 ? 60.399 28.698 -55.842 1.00 57.34 235 ASP A O 1
ATOM 1842 N N . PRO A 1 236 ? 58.938 30.379 -55.453 1.00 62.06 236 PRO A N 1
ATOM 1843 C CA . PRO A 1 236 ? 58.205 29.613 -54.468 1.00 62.06 236 PRO A CA 1
ATOM 1844 C C . PRO A 1 236 ? 57.681 28.357 -55.160 1.00 62.06 236 PRO A C 1
ATOM 1846 O O . PRO A 1 236 ? 57.072 28.423 -56.231 1.00 62.06 236 PRO A O 1
ATOM 1849 N N . GLU A 1 237 ? 57.989 27.204 -54.567 1.00 72.00 237 GLU A N 1
ATOM 1850 C CA . GLU A 1 237 ? 57.606 25.892 -55.076 1.00 72.00 237 GLU A CA 1
ATOM 1851 C C . GLU A 1 237 ? 56.112 25.932 -55.409 1.00 72.00 237 GLU A C 1
ATOM 1853 O O . GLU A 1 237 ? 55.312 26.368 -54.576 1.00 72.00 237 GLU A O 1
ATOM 1858 N N . LYS A 1 238 ? 55.731 25.577 -56.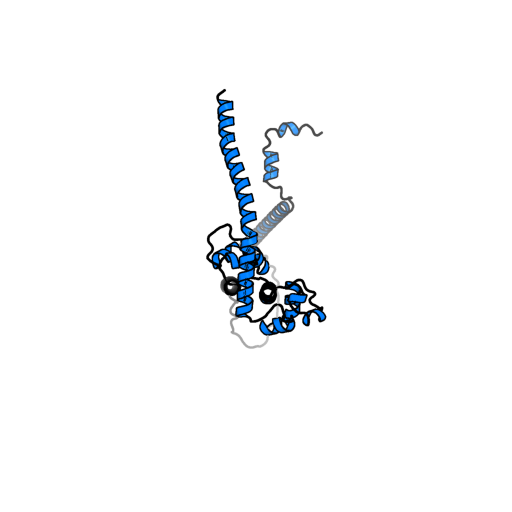644 1.00 74.56 238 LYS A N 1
ATOM 1859 C CA . LYS A 1 238 ? 54.360 25.783 -57.155 1.00 74.56 238 LYS A CA 1
ATOM 1860 C C . LYS A 1 238 ? 53.308 25.208 -56.205 1.00 74.56 238 LYS A C 1
ATOM 1862 O O . LYS A 1 238 ? 52.264 25.823 -56.012 1.00 74.56 238 LYS A O 1
ATOM 1867 N N . ASP A 1 239 ? 53.635 24.107 -55.538 1.00 71.94 239 ASP A N 1
ATOM 1868 C CA . ASP A 1 239 ? 52.787 23.452 -54.545 1.00 71.94 239 ASP A CA 1
ATOM 1869 C C . ASP A 1 239 ? 52.582 24.303 -53.287 1.00 71.94 239 ASP A C 1
ATOM 1871 O O . ASP A 1 239 ? 51.469 24.372 -52.772 1.00 71.94 239 ASP A O 1
ATOM 1875 N N . SER A 1 240 ? 53.603 25.034 -52.831 1.00 75.94 240 SER A N 1
ATOM 1876 C CA . SER A 1 240 ? 53.489 25.974 -51.707 1.00 75.94 240 SER A CA 1
ATOM 1877 C C . SER A 1 240 ? 52.596 27.171 -52.047 1.00 75.94 240 SER A C 1
ATOM 1879 O O . SER A 1 240 ? 51.789 27.606 -51.224 1.00 75.94 240 SER A O 1
ATOM 1881 N N . VAL A 1 241 ? 52.669 27.661 -53.290 1.00 80.56 241 VAL A N 1
ATOM 1882 C CA . VAL A 1 241 ? 51.817 28.752 -53.780 1.00 80.56 241 VAL A CA 1
ATOM 1883 C C . VAL A 1 241 ? 50.376 28.273 -53.934 1.00 80.56 241 VAL A C 1
ATOM 1885 O O . VAL A 1 241 ? 49.452 28.957 -53.500 1.00 80.56 241 VAL A O 1
ATOM 1888 N N . ILE A 1 242 ? 50.165 27.076 -54.488 1.00 82.19 242 ILE A N 1
ATOM 1889 C CA . ILE A 1 242 ? 48.836 26.464 -54.622 1.00 82.19 242 ILE A CA 1
ATOM 1890 C C . ILE A 1 242 ? 48.235 26.183 -53.238 1.00 82.19 242 ILE A C 1
ATOM 1892 O O . ILE A 1 242 ? 47.064 26.492 -53.012 1.00 82.19 242 ILE A O 1
ATOM 1896 N N . ALA A 1 243 ? 49.020 25.674 -52.286 1.00 86.06 243 ALA A N 1
ATOM 1897 C CA . ALA A 1 243 ? 48.594 25.464 -50.904 1.00 86.06 243 ALA A CA 1
ATOM 1898 C C . ALA A 1 243 ? 48.215 26.786 -50.217 1.00 86.06 243 ALA A C 1
ATOM 1900 O O . ALA A 1 243 ? 47.174 26.874 -49.570 1.00 86.06 243 ALA A O 1
ATOM 1901 N N . ALA A 1 244 ? 49.000 27.848 -50.412 1.00 86.50 244 ALA A N 1
ATOM 1902 C CA . ALA A 1 244 ? 48.688 29.165 -49.864 1.00 86.50 244 ALA A CA 1
ATOM 1903 C C . ALA A 1 244 ? 47.414 29.767 -50.486 1.00 86.50 244 ALA A C 1
ATOM 1905 O O . ALA A 1 244 ? 46.565 30.304 -49.771 1.00 86.50 244 ALA A O 1
ATOM 1906 N N . ILE A 1 245 ? 47.234 29.641 -51.806 1.00 87.94 245 ILE A N 1
ATOM 1907 C CA . ILE A 1 245 ? 46.040 30.127 -52.516 1.00 87.94 245 ILE A CA 1
ATOM 1908 C C . ILE A 1 245 ? 44.795 29.346 -52.083 1.00 87.94 245 ILE A C 1
ATOM 1910 O O . ILE A 1 245 ? 43.750 29.946 -51.824 1.00 87.94 245 ILE A O 1
ATOM 1914 N N . THR A 1 246 ? 44.894 28.021 -51.975 1.00 91.31 246 THR A N 1
ATOM 1915 C CA . THR A 1 246 ? 43.780 27.167 -51.534 1.00 91.31 246 THR A CA 1
ATOM 1916 C C . THR A 1 246 ? 43.430 27.412 -50.071 1.00 91.31 246 THR A C 1
ATOM 1918 O O . THR A 1 246 ? 42.248 27.559 -49.766 1.00 91.31 246 THR A O 1
ATOM 1921 N N . ALA A 1 247 ? 44.419 27.575 -49.187 1.00 91.12 247 ALA A N 1
ATOM 1922 C CA . ALA A 1 247 ? 44.196 27.958 -47.794 1.00 91.12 247 ALA A CA 1
ATOM 1923 C C . ALA A 1 247 ? 43.481 29.316 -47.681 1.00 91.12 247 ALA A C 1
ATOM 1925 O O . ALA A 1 247 ? 42.516 29.453 -46.928 1.00 91.12 247 ALA A O 1
ATOM 1926 N N . LEU A 1 248 ? 43.888 30.308 -48.481 1.00 92.19 248 LEU A N 1
ATOM 1927 C CA . LEU A 1 248 ? 43.240 31.621 -48.516 1.00 92.19 248 LEU A CA 1
ATOM 1928 C C . LEU A 1 248 ? 41.804 31.529 -49.060 1.00 92.19 248 LEU A C 1
ATOM 1930 O O . LEU A 1 248 ? 40.897 32.183 -48.539 1.00 92.19 248 LEU A O 1
ATOM 1934 N N . HIS A 1 249 ? 41.569 30.692 -50.074 1.00 93.56 249 HIS A N 1
ATOM 1935 C CA . HIS A 1 249 ? 40.234 30.456 -50.620 1.00 93.56 249 HIS A CA 1
ATOM 1936 C C . HIS A 1 249 ? 39.301 29.785 -49.601 1.00 93.56 249 HIS A C 1
ATOM 1938 O O . HIS A 1 249 ? 38.176 30.249 -49.406 1.00 93.56 249 HIS A O 1
ATOM 1944 N N . LEU A 1 250 ? 39.780 28.748 -48.906 1.00 90.50 250 LEU A N 1
ATOM 1945 C CA . LEU A 1 250 ? 39.031 28.065 -47.849 1.00 90.50 250 LEU A CA 1
ATOM 1946 C C . LEU A 1 250 ? 38.699 29.013 -46.694 1.00 90.50 250 LEU A C 1
ATOM 1948 O O . LEU A 1 250 ? 37.566 29.037 -46.221 1.00 90.50 250 LEU A O 1
ATOM 1952 N N . TYR A 1 251 ? 39.652 29.856 -46.295 1.00 93.69 251 TYR A N 1
ATOM 1953 C CA . TYR A 1 251 ? 39.440 30.840 -45.237 1.00 93.69 251 TYR A CA 1
ATOM 1954 C C . TYR A 1 251 ? 38.356 31.870 -45.597 1.00 93.69 251 TYR A C 1
ATOM 1956 O O . TYR A 1 251 ? 37.512 32.215 -44.766 1.00 93.69 251 TYR A O 1
ATOM 1964 N N . LYS A 1 252 ? 38.319 32.332 -46.856 1.00 92.19 252 LYS A N 1
ATOM 1965 C CA . LYS A 1 252 ? 37.241 33.210 -47.340 1.00 92.19 252 LYS A CA 1
ATOM 1966 C C . LYS A 1 252 ? 35.878 32.515 -47.306 1.00 92.19 252 LYS A C 1
ATOM 1968 O O . LYS A 1 252 ? 34.903 33.139 -46.892 1.00 92.19 252 LYS A O 1
ATOM 1973 N N . LYS A 1 253 ? 35.813 31.240 -47.700 1.00 92.25 253 LYS A N 1
ATOM 1974 C CA . LYS A 1 253 ? 34.577 30.444 -47.653 1.00 92.25 253 LYS A CA 1
ATOM 1975 C C . LYS A 1 253 ? 34.069 30.246 -46.225 1.00 92.25 253 LYS A C 1
ATOM 1977 O O . LYS A 1 253 ? 32.894 30.505 -45.981 1.00 92.25 253 LYS A O 1
ATOM 1982 N N . ASP A 1 254 ? 34.947 29.911 -45.280 1.00 89.75 254 ASP A N 1
ATOM 1983 C CA . ASP A 1 254 ? 34.581 29.760 -43.862 1.00 89.75 254 ASP A CA 1
ATOM 1984 C C . ASP A 1 254 ? 34.053 31.086 -43.273 1.00 89.75 254 ASP A C 1
ATOM 1986 O O . ASP A 1 254 ? 33.023 31.127 -42.599 1.00 89.75 254 ASP A O 1
ATOM 1990 N N . LEU A 1 255 ? 34.672 32.227 -43.605 1.00 88.69 255 LEU A N 1
ATOM 1991 C CA . LEU A 1 255 ? 34.164 33.543 -43.191 1.00 88.69 255 LEU A CA 1
ATOM 1992 C C . LEU A 1 255 ? 32.780 33.872 -43.775 1.00 88.69 255 LEU A C 1
ATOM 1994 O O . LEU A 1 255 ? 31.945 34.457 -43.077 1.00 88.69 255 LEU A O 1
ATOM 1998 N N . GLU A 1 256 ? 32.518 33.523 -45.035 1.00 88.31 256 GLU A N 1
ATOM 1999 C CA . GLU A 1 256 ? 31.195 33.688 -45.649 1.00 88.31 256 GLU A CA 1
ATOM 2000 C C . GLU A 1 256 ? 30.141 32.803 -44.973 1.00 88.31 256 GLU A C 1
ATOM 2002 O O . GLU A 1 256 ? 29.033 33.271 -44.701 1.00 88.31 256 GLU A O 1
ATOM 2007 N N . GLU A 1 257 ? 30.476 31.551 -44.665 1.00 81.56 257 GLU A N 1
ATOM 2008 C CA . GLU A 1 257 ? 29.583 30.616 -43.977 1.00 81.56 257 GLU A CA 1
ATOM 2009 C C . GLU A 1 257 ? 29.276 31.067 -42.552 1.00 81.56 257 GLU A C 1
ATOM 2011 O O . GLU A 1 257 ? 28.107 31.128 -42.173 1.00 81.56 257 GLU A O 1
ATOM 2016 N N . ARG A 1 258 ? 30.278 31.513 -41.789 1.00 79.81 258 ARG A N 1
ATOM 2017 C CA . ARG A 1 258 ? 30.068 32.077 -40.445 1.00 79.81 258 ARG A CA 1
ATOM 2018 C C . ARG A 1 258 ? 29.192 33.324 -40.469 1.00 79.81 258 ARG A C 1
ATOM 2020 O O . ARG A 1 258 ? 28.329 33.481 -39.606 1.00 79.81 258 ARG A O 1
ATOM 2027 N N . ARG A 1 259 ? 29.359 34.201 -41.465 1.00 79.69 259 ARG A N 1
ATOM 2028 C CA . ARG A 1 259 ? 28.489 35.379 -41.646 1.00 79.69 259 ARG A CA 1
ATOM 2029 C C . ARG A 1 259 ? 27.056 34.974 -42.000 1.00 79.69 259 ARG A C 1
ATOM 2031 O O . ARG A 1 259 ? 26.119 35.561 -41.462 1.00 79.69 259 ARG A O 1
ATOM 2038 N N . LYS A 1 260 ? 26.870 33.953 -42.845 1.00 75.00 260 LYS A N 1
ATOM 2039 C CA . LYS A 1 260 ? 25.544 33.389 -43.159 1.00 75.00 260 LYS A CA 1
ATOM 2040 C C . LYS A 1 260 ? 24.897 32.750 -41.928 1.00 75.00 260 LYS A C 1
ATOM 2042 O O . LYS A 1 260 ? 23.731 33.025 -41.662 1.00 75.00 260 LYS A O 1
ATOM 2047 N N . LEU A 1 261 ? 25.650 31.983 -41.142 1.00 73.44 261 LEU A N 1
ATOM 2048 C CA . LEU A 1 261 ? 25.170 31.371 -39.901 1.00 73.44 261 LEU A CA 1
ATOM 2049 C C . LEU A 1 261 ? 24.791 32.430 -38.856 1.00 73.44 261 LEU A C 1
ATOM 2051 O O . LEU A 1 261 ? 23.720 32.354 -38.254 1.00 73.44 261 LEU A O 1
ATOM 2055 N N . ALA A 1 262 ? 25.601 33.478 -38.693 1.00 73.31 262 ALA A N 1
ATOM 2056 C CA . ALA A 1 262 ? 25.275 34.601 -37.812 1.00 73.31 262 ALA A CA 1
ATOM 2057 C C . ALA A 1 262 ? 23.979 35.319 -38.239 1.00 73.31 262 ALA A C 1
ATOM 2059 O O . ALA A 1 262 ? 23.167 35.697 -37.390 1.00 73.31 262 ALA A O 1
ATOM 2060 N N . LEU A 1 263 ? 23.741 35.453 -39.550 1.00 59.50 263 LEU A N 1
ATOM 2061 C CA . LEU A 1 263 ? 22.489 35.988 -40.093 1.00 59.50 263 LEU A CA 1
ATOM 2062 C C . LEU A 1 263 ? 21.293 35.053 -39.863 1.00 59.50 263 LEU A C 1
ATOM 2064 O O . LEU A 1 263 ? 20.175 35.545 -39.719 1.00 59.50 263 LEU A O 1
ATOM 2068 N N . THR A 1 264 ? 21.491 33.732 -39.790 1.00 62.16 264 THR A N 1
ATOM 2069 C CA . THR A 1 264 ? 20.408 32.792 -39.457 1.00 62.16 264 THR A CA 1
ATOM 2070 C C . THR A 1 264 ? 20.092 32.747 -37.963 1.00 62.16 264 THR A C 1
ATOM 2072 O O . THR A 1 264 ? 18.921 32.641 -37.618 1.00 62.16 264 THR A O 1
ATOM 2075 N N . PHE A 1 265 ? 21.082 32.912 -37.077 1.00 59.22 265 PHE A N 1
ATOM 2076 C CA . PHE A 1 265 ? 20.853 32.938 -35.624 1.00 59.22 265 PHE A CA 1
ATOM 2077 C C . PHE A 1 265 ? 20.198 34.237 -35.132 1.00 59.22 265 PHE A C 1
ATOM 2079 O O . PHE A 1 265 ? 19.477 34.217 -34.139 1.00 59.22 265 PHE A O 1
ATOM 2086 N N . ARG A 1 266 ? 20.402 35.368 -35.826 1.00 57.97 266 ARG A N 1
ATOM 2087 C CA . ARG A 1 266 ? 19.721 36.640 -35.510 1.00 57.97 266 ARG A CA 1
ATOM 2088 C C . ARG A 1 266 ? 18.321 36.783 -36.111 1.00 57.97 266 ARG A C 1
ATOM 2090 O O . ARG A 1 266 ? 17.645 37.766 -35.813 1.00 57.97 266 ARG A O 1
ATOM 2097 N N . ARG A 1 267 ? 17.852 35.836 -36.931 1.00 58.06 267 ARG A N 1
ATOM 2098 C CA . ARG A 1 267 ? 16.436 35.802 -37.316 1.00 58.06 267 ARG A CA 1
ATOM 2099 C C . ARG A 1 267 ? 15.642 35.295 -36.119 1.00 58.06 267 ARG A C 1
ATOM 2101 O O . ARG A 1 267 ? 15.884 34.192 -35.640 1.00 58.06 267 ARG A O 1
ATOM 2108 N N . THR A 1 268 ? 14.680 36.090 -35.651 1.00 56.97 268 THR A N 1
ATOM 2109 C CA . THR A 1 268 ? 13.608 35.576 -34.794 1.00 56.97 268 THR A CA 1
ATOM 2110 C C . THR A 1 268 ? 13.056 34.317 -35.456 1.00 56.97 268 THR A C 1
ATOM 2112 O O . THR A 1 268 ? 12.844 34.309 -36.673 1.00 56.97 268 THR A O 1
ATOM 2115 N N 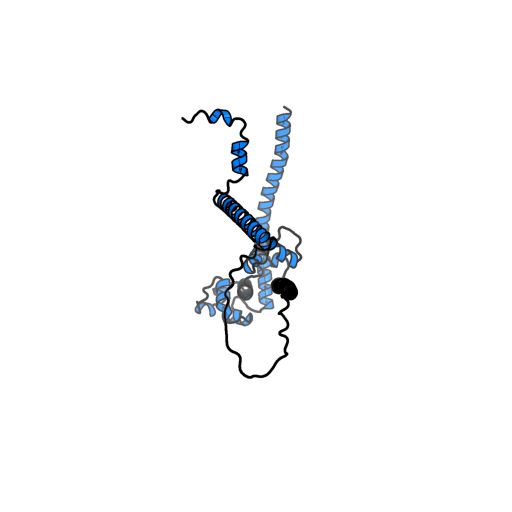. GLN A 1 269 ? 12.888 33.234 -34.691 1.00 56.25 269 GLN A N 1
ATOM 2116 C CA . GLN A 1 269 ? 12.262 32.013 -35.191 1.00 56.25 269 GLN A CA 1
ATOM 2117 C C . GLN A 1 269 ? 10.841 32.367 -35.639 1.00 56.25 269 GLN A C 1
ATOM 2119 O O . GLN A 1 269 ? 9.894 32.390 -34.855 1.00 56.25 269 GLN A O 1
ATOM 2124 N N . THR A 1 270 ? 10.693 32.726 -36.911 1.00 57.09 270 THR A N 1
ATOM 2125 C CA . THR A 1 270 ? 9.394 32.961 -37.517 1.00 57.09 270 THR A CA 1
ATOM 2126 C C . THR A 1 270 ? 8.785 31.585 -37.676 1.00 57.09 270 THR A C 1
ATOM 2128 O O . THR A 1 270 ? 9.201 30.782 -38.506 1.00 57.09 270 THR A O 1
ATOM 2131 N N . ASN A 1 271 ? 7.862 31.272 -36.770 1.00 61.12 271 ASN A N 1
ATOM 2132 C CA . ASN A 1 271 ? 7.135 30.019 -36.774 1.00 61.12 271 ASN A CA 1
ATOM 2133 C C . ASN A 1 271 ? 6.530 29.826 -38.173 1.00 61.12 271 ASN A C 1
ATOM 2135 O O . ASN A 1 271 ? 5.656 30.599 -38.578 1.00 61.12 271 ASN A O 1
ATOM 2139 N N . GLN A 1 272 ? 7.032 28.843 -38.928 1.00 68.25 272 GLN A N 1
ATOM 2140 C CA . GLN A 1 272 ? 6.668 28.670 -40.336 1.00 68.25 272 GLN A CA 1
ATOM 2141 C C . GLN A 1 272 ? 5.165 28.437 -40.514 1.00 68.25 272 GLN A C 1
ATOM 2143 O O . GLN A 1 272 ? 4.610 28.844 -41.527 1.00 68.25 272 GLN A O 1
ATOM 2148 N N . TRP A 1 273 ? 4.492 27.905 -39.489 1.00 58.00 273 TRP A N 1
ATOM 2149 C CA . TRP A 1 273 ? 3.039 27.734 -39.446 1.00 58.00 273 TRP A CA 1
ATOM 2150 C C . TRP A 1 273 ? 2.270 29.058 -39.339 1.00 58.00 273 TRP A C 1
ATOM 2152 O O . TRP A 1 273 ? 1.172 29.185 -39.871 1.00 58.00 273 TRP A O 1
ATOM 2162 N N . ARG A 1 274 ? 2.839 30.075 -38.677 1.00 59.47 274 ARG A N 1
ATOM 2163 C CA . ARG A 1 274 ? 2.255 31.429 -38.646 1.00 59.47 274 ARG A CA 1
ATOM 2164 C C . ARG A 1 274 ? 2.603 32.231 -39.898 1.00 59.47 274 ARG A C 1
ATOM 2166 O O . ARG A 1 274 ? 1.786 33.025 -40.351 1.00 59.47 274 ARG A O 1
ATOM 2173 N N . ALA A 1 275 ? 3.793 32.025 -40.460 1.00 63.97 275 ALA A N 1
ATOM 2174 C CA . ALA A 1 275 ? 4.217 32.698 -41.685 1.00 63.97 275 ALA A CA 1
ATOM 2175 C C . ALA A 1 275 ? 3.481 32.167 -42.928 1.00 63.97 275 ALA A C 1
ATOM 2177 O O . ALA A 1 275 ? 3.119 32.958 -43.799 1.00 63.97 275 ALA A O 1
ATOM 2178 N N . SER A 1 276 ? 3.201 30.859 -42.989 1.00 65.75 276 SER A N 1
ATOM 2179 C CA . SER A 1 276 ? 2.428 30.254 -44.077 1.00 65.75 276 SER A CA 1
ATOM 2180 C C . SER A 1 276 ? 0.998 30.781 -44.106 1.00 65.75 276 SER A C 1
ATOM 2182 O O . SER A 1 276 ? 0.533 31.147 -45.176 1.00 65.75 276 SER A O 1
ATOM 2184 N N . ALA A 1 277 ? 0.355 30.960 -42.946 1.00 61.84 277 ALA A N 1
ATOM 2185 C CA . ALA A 1 277 ? -0.993 31.522 -42.853 1.00 61.84 277 ALA A CA 1
ATOM 2186 C C . ALA A 1 277 ? -1.103 32.960 -43.404 1.00 61.84 277 ALA A C 1
ATOM 2188 O O . ALA A 1 277 ? -2.149 33.341 -43.917 1.00 61.84 277 ALA A O 1
ATOM 2189 N N . ILE A 1 278 ? -0.029 33.758 -43.338 1.00 61.84 278 ILE A N 1
ATOM 2190 C CA . ILE A 1 278 ? 0.011 35.130 -43.884 1.00 61.84 278 ILE A CA 1
ATOM 2191 C C . ILE A 1 278 ? 0.333 35.126 -45.392 1.00 61.84 278 ILE A C 1
ATOM 2193 O O . ILE A 1 278 ? -0.069 36.032 -46.124 1.00 61.84 278 ILE A O 1
ATOM 2197 N N . LEU A 1 279 ? 1.060 34.116 -45.879 1.00 61.28 279 LEU A N 1
ATOM 2198 C CA . LEU A 1 279 ? 1.404 33.947 -47.296 1.00 61.28 279 LEU A CA 1
ATOM 2199 C C . LEU A 1 279 ? 0.303 33.249 -48.104 1.00 61.28 279 LEU A C 1
ATOM 2201 O O . LEU A 1 279 ? 0.153 33.556 -49.281 1.00 61.28 279 LEU A O 1
ATOM 2205 N N . SER A 1 280 ? -0.484 32.369 -47.481 1.00 64.25 280 SER A N 1
ATOM 2206 C CA . SER A 1 280 ? -1.537 31.577 -48.127 1.00 64.25 280 SER A CA 1
ATOM 2207 C C . SER A 1 280 ? -2.933 32.204 -48.041 1.00 64.25 280 SER A C 1
ATOM 2209 O O . SER A 1 280 ? -3.920 31.527 -48.322 1.00 64.25 280 SER A O 1
ATOM 2211 N N . MET A 1 281 ? -3.054 33.469 -47.625 1.00 64.12 281 MET A N 1
ATOM 2212 C CA . MET A 1 281 ? -4.344 34.163 -47.593 1.00 64.12 281 MET A CA 1
ATOM 2213 C C . MET A 1 281 ? -4.795 34.530 -49.020 1.00 64.12 281 MET A C 1
ATOM 2215 O O . MET A 1 281 ? -4.116 35.333 -49.664 1.00 64.12 281 MET A O 1
ATOM 2219 N N . PRO A 1 282 ? -5.961 34.046 -49.497 1.00 61.97 282 PRO A N 1
ATOM 2220 C CA . PRO A 1 282 ? -6.425 34.272 -50.873 1.00 61.97 282 PRO A CA 1
ATOM 2221 C C . PRO A 1 282 ? -6.697 35.740 -51.246 1.00 61.97 282 PRO A C 1
ATOM 2223 O O . PRO A 1 282 ? -6.856 36.042 -52.419 1.00 61.97 282 PRO A O 1
ATOM 2226 N N . ASN A 1 283 ? -6.736 36.657 -50.269 1.00 60.94 283 ASN A N 1
ATOM 2227 C CA . ASN A 1 283 ? -7.043 38.083 -50.457 1.00 60.94 283 ASN A CA 1
ATOM 2228 C C . ASN A 1 283 ? -5.912 39.026 -50.006 1.00 60.94 283 ASN A C 1
ATOM 2230 O O . ASN A 1 283 ? -6.148 40.193 -49.683 1.00 60.94 283 ASN A O 1
ATOM 2234 N N . ARG A 1 284 ? -4.664 38.541 -49.960 1.00 64.94 284 ARG A N 1
ATOM 2235 C CA . ARG A 1 284 ? -3.524 39.332 -49.461 1.00 64.94 284 ARG A CA 1
ATOM 2236 C C . ARG A 1 284 ? -3.295 40.630 -50.245 1.00 64.94 284 ARG A C 1
ATOM 2238 O O . ARG A 1 284 ? -2.885 41.629 -49.658 1.00 64.94 284 ARG A O 1
ATOM 2245 N N . GLU A 1 285 ? -3.586 40.631 -51.542 1.00 64.06 285 GLU A N 1
ATOM 2246 C CA . GLU A 1 285 ? -3.312 41.769 -52.429 1.00 64.06 285 GLU A CA 1
ATOM 2247 C C . GLU A 1 285 ? -4.31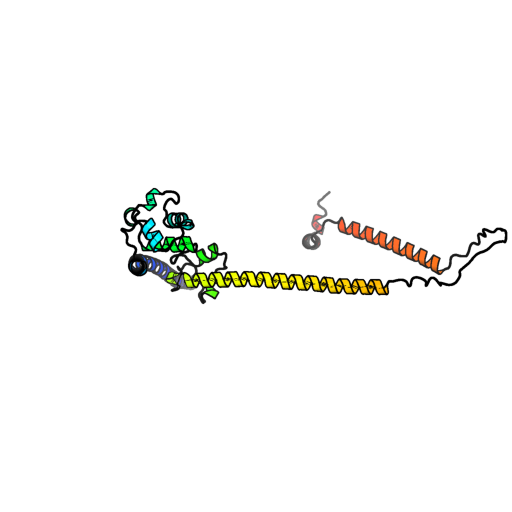4 42.925 -52.282 1.00 64.06 285 GLU A C 1
ATOM 2249 O O . GLU A 1 285 ? -3.977 44.065 -52.582 1.00 64.06 285 GLU A O 1
ATOM 2254 N N . MET A 1 286 ? -5.508 42.682 -51.724 1.00 62.03 286 MET A N 1
ATOM 2255 C CA . MET A 1 286 ? -6.505 43.741 -51.499 1.00 62.03 286 MET A CA 1
ATOM 2256 C C . MET A 1 286 ? -6.171 44.648 -50.302 1.00 62.03 286 MET A C 1
ATOM 2258 O O . MET A 1 286 ? -6.598 45.800 -50.264 1.00 62.03 286 MET A O 1
ATOM 2262 N N . ASN A 1 287 ? -5.399 44.161 -49.324 1.00 58.41 287 ASN A N 1
ATOM 2263 C CA . ASN A 1 287 ? -5.118 44.897 -48.083 1.00 58.41 287 ASN A CA 1
ATOM 2264 C C . ASN A 1 287 ? -3.804 45.697 -48.097 1.00 58.41 287 ASN A C 1
ATOM 2266 O O . ASN A 1 287 ? -3.577 46.493 -47.185 1.00 58.41 287 ASN A O 1
ATOM 2270 N N . SER A 1 288 ? -2.938 45.525 -49.101 1.00 60.53 288 SER A N 1
ATOM 2271 C CA . SER A 1 288 ? -1.654 46.244 -49.173 1.00 60.53 288 SER A CA 1
ATOM 2272 C C . SER A 1 288 ? -1.811 47.725 -49.541 1.00 60.53 288 SER A C 1
ATOM 2274 O O . SER A 1 288 ? -0.960 48.534 -49.182 1.00 60.53 288 SER A O 1
ATOM 2276 N N . TYR A 1 289 ? -2.922 48.108 -50.179 1.00 56.94 289 TYR A N 1
ATOM 2277 C CA . TYR A 1 289 ? -3.169 49.482 -50.632 1.00 56.94 289 TYR A CA 1
ATOM 2278 C C . TYR A 1 289 ? -3.701 50.440 -49.553 1.00 56.94 289 TYR A C 1
ATOM 2280 O O . TYR A 1 289 ? -3.784 51.642 -49.795 1.00 56.94 289 TYR A O 1
ATOM 2288 N N . ARG A 1 290 ? -4.054 49.951 -48.355 1.00 57.19 290 ARG A N 1
ATOM 2289 C CA . ARG A 1 290 ? -4.741 50.755 -47.322 1.00 57.19 290 ARG A CA 1
ATOM 2290 C C . ARG A 1 290 ? -3.834 51.250 -46.187 1.00 57.19 290 ARG A C 1
ATOM 2292 O O . ARG A 1 290 ? -4.312 51.540 -45.093 1.00 57.19 290 ARG A O 1
ATOM 2299 N N . ARG A 1 291 ? -2.524 51.339 -46.416 1.00 56.59 291 ARG A N 1
ATOM 2300 C CA . ARG A 1 291 ? -1.603 52.050 -45.515 1.00 56.59 291 ARG A CA 1
ATOM 2301 C C . ARG A 1 291 ? -0.655 52.925 -46.330 1.00 56.59 291 ARG A C 1
ATOM 2303 O O . ARG A 1 291 ? 0.452 52.512 -46.662 1.00 56.59 291 ARG A O 1
ATOM 2310 N N . LYS A 1 292 ? -1.138 54.119 -46.659 1.00 44.69 292 LYS A N 1
ATOM 2311 C CA . LYS A 1 292 ? -0.321 55.331 -46.687 1.00 44.69 292 LYS A CA 1
ATOM 2312 C C . LYS A 1 292 ? -0.682 56.136 -45.452 1.00 44.69 292 LYS A C 1
ATOM 2314 O O . LYS A 1 292 ? -1.891 56.137 -45.125 1.00 44.69 292 LYS A O 1
#